Protein AF-A0A6A8MFC6-F1 (afdb_monomer)

Mean predicted aligned error: 11.64 Å

Organism: NCBI:txid2012477

pLDDT: mean 73.17, std 15.94, range [33.0, 97.56]

InterPro domains:
  IPR035940 CAP superfamily [G3DSA:3.40.33.10] (40-200)

Foldseek 3Di:
DDDDDDPDDFDWDWDWDQDPVRDIDTDIDGDDFPDQPDQDPVLVVVLLVLLQVLLQVLLVVVVADRAAEDPPPVLQVVQQVVQQVQQVCCVVPVDNDWPDQPVCVVVLFGDTKDKDKDKDASNDDSVVVSVVVSVRLNVVQVVLVVVCCCCPPVVPDDDDPPDPDDNPSNCQSNPNQFHHWYKHWHWDDGDITMIIMIITGDRD

Radius of gyration: 22.79 Å; Cα contacts (8 Å, |Δi|>4): 306; chains: 1; bounding box: 58×42×70 Å

Solvent-accessible surface area (backbone atoms only — not comparable to full-atom values): 11866 Å² total; per-residue (Å²): 134,84,77,78,78,71,91,92,63,62,44,79,46,76,44,80,43,72,47,97,87,70,50,75,47,76,47,78,45,75,44,80,58,80,74,77,69,73,80,46,78,64,53,50,52,53,40,52,55,55,43,50,53,52,44,36,48,57,12,50,76,70,77,26,75,66,59,44,79,62,76,54,64,67,61,46,51,52,34,22,50,51,17,32,52,51,23,42,46,26,74,74,69,71,51,84,77,76,84,57,59,75,75,41,46,85,73,41,32,74,44,70,76,35,88,47,79,51,82,42,68,46,88,51,58,67,73,55,50,46,47,51,51,48,52,47,54,50,52,53,35,49,52,19,45,55,47,44,45,33,51,77,70,67,63,70,70,77,84,76,86,57,79,81,84,69,40,56,62,34,52,61,59,45,38,70,83,36,51,40,40,38,68,14,65,14,69,39,78,82,82,57,20,34,34,18,35,37,46,40,40,32,74,118

Sequence (204 aa):
MKASPAIGQSGIYNIPVTYTDGSKKIVTIKITMPTLNYWTKADKASARTKLLVVINGFRSAVNVSPVTLDTTPEYQTYLNQRAAEKVKQFAETGATDHSGKTLYKQFGVTSDEDLGYLEIDAGLPLKEQVKRFVTYTNNTVQAEKDDYEASDIRHERHNLTNPPHTVGHYLGYIDSSSKKFVIGIGTYTSGNAIYVASVMSDLN

Nearest PDB structures (foldseek):
  5jys-assembly1_A  TM=5.842E-01  e=4.686E-05  Saccharomyces cerevisiae S288C
  2ddb-assembly2_B  TM=5.446E-01  e=7.159E-05  Pseudechis porphyriacus
  2dda-assembly4_D  TM=5.217E-01  e=2.129E-04  Pseudechis australis
  5v51-assembly3_C  TM=6.501E-01  e=2.549E-03  Moniliophthora perniciosa
  1wvr-assembly1_A  TM=5.131E-01  e=1.571E-03  Protobothrops flavoviridis

Secondary structure (DSSP, 8-state):
-PPPPPTT--EEEEEEEE-TTS-EEEEEEEE-PPP--PPPHHHHHHHHHHHHHHHHHHHHHTTPPPPEE---HHHHHHHHHHHHHHHHHHHHH-------GGGTGGGTB-SPP--EEEEE-TTS-HHHHHHHHHHHHHHHHHHHHHHHIIIIIS-------SPS---HHHHHHH-SS--EEEEEEEEE-SSSEEEEEEEE--B-

Structure (mmCIF, N/CA/C/O backbone):
data_AF-A0A6A8MFC6-F1
#
_entry.id   AF-A0A6A8MFC6-F1
#
loop_
_atom_site.group_PDB
_atom_site.id
_atom_site.type_symbol
_atom_site.label_atom_id
_atom_site.label_alt_id
_atom_site.label_comp_id
_atom_site.label_asym_id
_atom_site.label_entity_id
_atom_site.label_seq_id
_atom_site.pdbx_PDB_ins_code
_atom_site.Cartn_x
_atom_site.Cartn_y
_atom_site.Cartn_z
_atom_site.occupancy
_atom_site.B_iso_or_equiv
_atom_site.auth_seq_id
_atom_site.auth_comp_id
_atom_site.auth_asym_id
_atom_site.auth_atom_id
_atom_site.pdbx_PDB_model_num
ATOM 1 N N . MET A 1 1 ? 37.998 8.306 -30.714 1.00 35.88 1 MET A N 1
ATOM 2 C CA . MET A 1 1 ? 37.384 6.969 -30.552 1.00 35.88 1 MET A CA 1
ATOM 3 C C . MET A 1 1 ? 35.954 7.169 -30.068 1.00 35.88 1 MET A C 1
ATOM 5 O O . MET A 1 1 ? 35.782 7.832 -29.055 1.00 35.88 1 MET A O 1
ATOM 9 N N . LYS A 1 2 ? 34.933 6.721 -30.814 1.00 33.00 2 LYS A N 1
ATOM 10 C CA . LYS A 1 2 ? 33.534 6.784 -30.351 1.00 33.00 2 LYS A CA 1
ATOM 11 C C . LYS A 1 2 ? 33.304 5.607 -29.405 1.00 33.00 2 LYS A C 1
ATOM 13 O O . LYS A 1 2 ? 33.529 4.471 -29.808 1.00 33.00 2 LYS A O 1
ATOM 18 N N . ALA A 1 3 ? 32.930 5.899 -28.163 1.00 35.19 3 ALA A N 1
ATOM 19 C CA . ALA A 1 3 ? 32.603 4.891 -27.165 1.00 35.19 3 ALA A CA 1
ATOM 20 C C . ALA A 1 3 ? 31.470 3.991 -27.681 1.00 35.19 3 ALA A C 1
ATOM 22 O O . ALA A 1 3 ? 30.476 4.492 -28.211 1.00 35.19 3 ALA A O 1
ATOM 23 N N . SER A 1 4 ? 31.628 2.674 -27.536 1.00 42.06 4 SER A N 1
ATOM 24 C CA . SER A 1 4 ? 30.520 1.735 -27.700 1.00 42.06 4 SER A CA 1
ATOM 25 C C . SER A 1 4 ? 29.409 2.116 -26.713 1.00 42.06 4 SER A C 1
ATOM 27 O O . SER A 1 4 ? 29.719 2.385 -25.550 1.00 42.06 4 SER A O 1
ATOM 29 N N . PRO A 1 5 ? 28.134 2.170 -27.136 1.00 41.53 5 PRO A N 1
ATOM 30 C CA . PRO A 1 5 ? 27.049 2.472 -26.218 1.00 41.53 5 PRO A CA 1
ATOM 31 C C . PRO A 1 5 ? 26.975 1.399 -25.127 1.00 41.53 5 PRO A C 1
ATOM 33 O O . PRO A 1 5 ? 27.116 0.209 -25.412 1.00 41.53 5 PRO A O 1
ATOM 36 N N . ALA A 1 6 ? 26.756 1.828 -23.884 1.00 44.12 6 ALA A N 1
ATOM 37 C CA . ALA A 1 6 ? 26.550 0.928 -22.759 1.00 44.12 6 ALA A CA 1
ATOM 38 C C . ALA A 1 6 ? 25.355 -0.003 -23.033 1.00 44.12 6 ALA A C 1
ATOM 40 O O . ALA A 1 6 ? 24.325 0.422 -23.565 1.00 44.12 6 ALA A O 1
ATOM 41 N N . ILE A 1 7 ? 25.501 -1.279 -22.679 1.00 45.50 7 ILE A N 1
ATOM 42 C CA . ILE A 1 7 ? 24.428 -2.276 -22.740 1.00 45.50 7 ILE A CA 1
ATOM 43 C C . ILE A 1 7 ? 23.267 -1.780 -21.852 1.00 45.50 7 ILE A C 1
ATOM 45 O O . ILE A 1 7 ? 23.499 -1.448 -20.692 1.00 45.50 7 ILE A O 1
ATOM 49 N N . GLY A 1 8 ? 22.039 -1.707 -22.390 1.00 52.19 8 GLY A N 1
ATOM 50 C CA . GLY A 1 8 ? 20.820 -1.397 -21.615 1.00 52.19 8 GLY A CA 1
ATOM 51 C C . GLY A 1 8 ? 20.129 -0.043 -21.860 1.00 52.19 8 GLY A C 1
ATOM 52 O O . GLY A 1 8 ? 19.331 0.371 -21.025 1.00 52.19 8 GLY A O 1
ATOM 53 N N . GLN A 1 9 ? 20.391 0.661 -22.968 1.00 55.91 9 GLN A N 1
ATOM 54 C CA . GLN A 1 9 ? 19.710 1.926 -23.301 1.00 55.91 9 GLN A CA 1
ATOM 55 C C . GLN A 1 9 ? 18.838 1.807 -24.562 1.00 55.91 9 GLN A C 1
ATOM 57 O O . GLN A 1 9 ? 19.138 1.038 -25.473 1.00 55.91 9 GLN A O 1
ATOM 62 N N . SER A 1 10 ? 17.750 2.583 -24.634 1.00 64.00 10 SER A N 1
ATOM 63 C CA . SER A 1 10 ? 17.025 2.789 -25.896 1.00 64.00 10 SER A CA 1
ATOM 64 C C . SER A 1 10 ? 17.939 3.477 -26.905 1.00 64.00 10 SER A C 1
ATOM 66 O O . SER A 1 10 ? 18.602 4.458 -26.572 1.00 64.00 10 SER A O 1
ATOM 68 N N . GLY A 1 11 ? 17.944 3.016 -28.151 1.00 75.81 11 GLY A N 1
ATOM 69 C CA . GLY A 1 11 ? 18.809 3.593 -29.169 1.00 75.81 11 GLY A CA 1
ATOM 70 C C . GLY A 1 11 ? 18.704 2.920 -30.528 1.00 75.81 11 GLY A C 1
ATOM 71 O O . GLY A 1 11 ? 18.082 1.869 -30.696 1.00 75.81 11 GLY A O 1
ATOM 72 N N . ILE A 1 12 ? 19.328 3.554 -31.517 1.00 80.81 12 ILE A N 1
ATOM 73 C CA . ILE A 1 12 ? 19.538 2.982 -32.845 1.00 80.81 12 ILE A CA 1
ATOM 74 C C . ILE A 1 12 ? 20.989 2.511 -32.912 1.00 80.81 12 ILE A C 1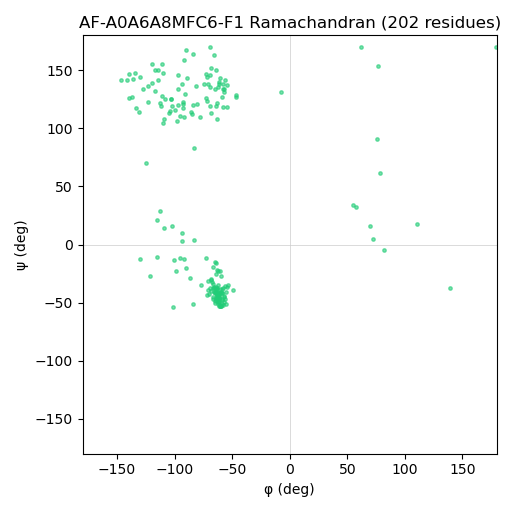
ATOM 76 O O . ILE A 1 12 ? 21.918 3.306 -32.776 1.00 80.81 12 ILE A O 1
ATOM 80 N N . TYR A 1 13 ? 21.167 1.214 -33.125 1.00 81.56 13 TYR A N 1
ATOM 81 C CA . TYR A 1 13 ? 22.450 0.531 -33.130 1.00 81.56 13 TYR A CA 1
ATOM 82 C C . TYR A 1 13 ? 22.762 0.070 -34.547 1.00 81.56 13 TYR A C 1
ATOM 84 O O . TYR A 1 13 ? 22.026 -0.718 -35.132 1.00 81.56 13 TYR A O 1
ATOM 92 N N . ASN A 1 14 ? 23.864 0.563 -35.101 1.00 86.75 14 ASN A N 1
ATOM 93 C CA . ASN A 1 14 ? 24.350 0.154 -36.412 1.00 86.75 14 ASN A CA 1
ATOM 94 C C . ASN A 1 14 ? 25.437 -0.901 -36.221 1.00 86.75 14 ASN A C 1
ATOM 96 O O . ASN A 1 14 ? 26.544 -0.578 -35.792 1.00 86.75 14 ASN A O 1
ATOM 100 N N . ILE A 1 15 ? 25.110 -2.155 -36.522 1.00 85.19 15 ILE A N 1
ATOM 101 C CA . ILE A 1 15 ? 26.016 -3.292 -36.380 1.00 85.19 15 ILE A CA 1
ATOM 102 C C . ILE A 1 15 ? 26.606 -3.621 -37.755 1.00 85.19 15 ILE A C 1
ATOM 104 O O . ILE A 1 15 ? 25.857 -3.989 -38.664 1.00 85.19 15 ILE A O 1
ATOM 108 N N . PRO A 1 16 ? 27.928 -3.488 -37.949 1.00 87.12 16 PRO A N 1
ATOM 109 C CA . PRO A 1 16 ? 28.575 -3.966 -39.158 1.00 87.12 16 PRO A CA 1
ATOM 110 C C . PRO A 1 16 ? 28.618 -5.499 -39.145 1.00 87.12 16 PRO A C 1
ATOM 112 O O . PRO A 1 16 ? 29.160 -6.108 -38.225 1.00 87.12 16 PRO A O 1
ATOM 115 N N . VAL A 1 17 ? 28.064 -6.115 -40.182 1.00 87.06 17 VAL A N 1
ATOM 116 C CA . VAL A 1 17 ? 28.086 -7.561 -40.411 1.00 87.06 17 VAL A CA 1
ATOM 117 C C . VAL A 1 17 ? 28.979 -7.835 -41.613 1.00 87.06 17 VAL A C 1
ATOM 119 O O . VAL A 1 17 ? 28.797 -7.233 -42.673 1.00 87.06 17 VAL A O 1
ATOM 122 N N . THR A 1 18 ? 29.947 -8.732 -41.434 1.00 91.19 18 THR A N 1
ATOM 123 C CA . THR A 1 18 ? 30.784 -9.253 -42.522 1.00 91.19 18 THR A CA 1
ATOM 124 C C . THR A 1 18 ? 30.295 -10.654 -42.860 1.00 91.19 18 THR A C 1
ATOM 126 O O . THR A 1 18 ? 30.197 -11.496 -41.968 1.00 91.19 18 THR A O 1
ATOM 129 N N . TYR A 1 19 ? 29.966 -10.890 -44.124 1.00 87.06 19 TYR A N 1
ATOM 130 C CA . TYR A 1 19 ? 29.546 -12.198 -44.616 1.00 87.06 19 TYR A CA 1
ATOM 131 C C . TYR A 1 19 ? 30.765 -13.068 -44.944 1.00 87.06 19 TYR A C 1
ATOM 133 O O . TYR A 1 19 ? 31.887 -12.577 -45.074 1.00 87.06 19 TYR A O 1
ATOM 141 N N . THR A 1 20 ? 30.555 -14.376 -45.078 1.00 90.06 20 THR A N 1
ATOM 142 C CA . THR A 1 20 ? 31.611 -15.354 -45.394 1.00 90.06 20 THR A CA 1
ATOM 143 C C . THR A 1 20 ? 32.304 -15.097 -46.734 1.00 90.06 20 THR A C 1
ATOM 145 O O . THR A 1 20 ? 33.451 -15.496 -46.901 1.00 90.06 20 THR A O 1
ATOM 148 N N . ASP A 1 21 ? 31.650 -14.392 -47.659 1.00 90.25 21 ASP A N 1
ATOM 149 C CA . ASP A 1 21 ? 32.217 -13.944 -48.939 1.00 90.25 21 ASP A CA 1
ATOM 150 C C . ASP A 1 21 ? 33.038 -12.638 -48.833 1.00 90.25 21 ASP A C 1
ATOM 152 O O . ASP A 1 21 ? 33.511 -12.109 -49.838 1.00 90.25 21 ASP A O 1
ATOM 156 N N . GLY A 1 22 ? 33.213 -12.100 -47.620 1.00 84.19 22 GLY A N 1
ATOM 157 C CA . GLY A 1 22 ? 33.956 -10.868 -47.351 1.00 84.19 22 GLY A CA 1
ATOM 158 C C . GLY A 1 22 ? 33.161 -9.579 -47.579 1.00 84.19 22 GLY A C 1
ATOM 159 O O . GLY A 1 22 ? 33.663 -8.493 -47.265 1.00 84.19 22 GLY A O 1
ATOM 160 N N . SER A 1 23 ? 31.923 -9.664 -48.075 1.00 90.44 23 SER A N 1
ATOM 161 C CA . SER A 1 23 ? 31.052 -8.498 -48.222 1.00 90.44 23 SER A CA 1
ATOM 162 C C . SER A 1 23 ? 30.629 -7.944 -46.854 1.00 90.44 23 SER A C 1
ATOM 164 O O . SER A 1 23 ? 30.573 -8.658 -45.849 1.00 90.44 23 SER A O 1
ATOM 166 N N . LYS A 1 24 ? 30.353 -6.635 -46.792 1.00 91.12 24 LYS A N 1
ATOM 167 C CA . LYS A 1 24 ? 29.990 -5.933 -45.552 1.00 91.12 24 LYS A CA 1
ATOM 168 C C . LYS A 1 24 ? 28.642 -5.246 -45.695 1.00 91.12 24 LYS A C 1
ATOM 170 O O . LYS A 1 24 ? 28.395 -4.563 -46.686 1.00 91.12 24 LYS A O 1
ATOM 175 N N . LYS A 1 25 ? 27.803 -5.357 -44.666 1.00 90.69 25 LYS A N 1
ATOM 176 C CA . LYS A 1 25 ? 26.528 -4.639 -44.562 1.00 90.69 25 LYS A CA 1
ATOM 177 C C . LYS A 1 25 ? 26.368 -4.043 -43.174 1.00 90.69 25 LYS A C 1
ATOM 179 O O . LYS A 1 25 ? 26.824 -4.610 -42.189 1.00 90.69 25 LYS A O 1
ATOM 184 N N . ILE A 1 26 ? 25.695 -2.901 -43.092 1.00 88.44 26 ILE A N 1
ATOM 185 C CA . ILE A 1 26 ? 25.259 -2.342 -41.814 1.00 88.44 26 ILE A CA 1
ATOM 186 C C . ILE A 1 26 ? 23.839 -2.832 -41.549 1.00 88.44 26 ILE A C 1
ATOM 188 O O . ILE A 1 26 ? 22.936 -2.606 -42.357 1.00 88.44 26 ILE A O 1
ATOM 192 N N . VAL A 1 27 ? 23.650 -3.503 -40.417 1.00 89.00 27 VAL A N 1
ATOM 193 C CA . VAL A 1 27 ? 22.332 -3.837 -39.881 1.00 89.00 27 VAL A CA 1
ATOM 194 C C . VAL A 1 27 ? 21.974 -2.786 -38.844 1.00 89.00 27 VAL A C 1
ATOM 196 O O . VAL A 1 27 ? 22.679 -2.612 -37.852 1.00 89.00 27 VAL A O 1
ATOM 199 N N . THR A 1 28 ? 20.876 -2.077 -39.073 1.00 84.44 28 THR A N 1
ATOM 200 C CA . THR A 1 28 ? 20.342 -1.110 -38.116 1.00 84.44 28 THR A CA 1
ATOM 201 C C . THR A 1 28 ? 19.315 -1.798 -37.227 1.00 84.44 28 THR A C 1
ATOM 203 O O . THR A 1 28 ? 18.280 -2.257 -37.705 1.00 84.44 28 THR A O 1
ATOM 206 N N . ILE A 1 29 ? 19.592 -1.853 -35.929 1.00 83.19 29 ILE A N 1
ATOM 207 C CA . ILE A 1 29 ? 18.691 -2.381 -34.906 1.00 83.19 29 ILE A CA 1
ATOM 208 C C . ILE A 1 29 ? 18.173 -1.209 -34.082 1.00 83.19 29 ILE A C 1
ATOM 210 O O . ILE A 1 29 ? 18.950 -0.435 -33.527 1.00 83.19 29 ILE A O 1
ATOM 214 N N . LYS A 1 30 ? 16.851 -1.080 -33.975 1.00 79.88 30 LYS A N 1
ATOM 215 C CA . LYS A 1 30 ? 16.223 -0.148 -33.037 1.00 79.88 30 LYS A CA 1
ATOM 216 C C . LYS A 1 30 ? 15.883 -0.903 -31.758 1.00 79.88 30 LYS A C 1
ATOM 218 O O . LYS A 1 30 ? 14.972 -1.727 -31.759 1.00 79.88 30 LYS A O 1
ATOM 223 N N . ILE A 1 31 ? 16.590 -0.599 -30.675 1.00 70.31 31 ILE A N 1
ATOM 224 C CA . ILE A 1 31 ? 16.241 -1.081 -29.339 1.00 70.31 31 ILE A CA 1
ATOM 225 C C . ILE A 1 31 ? 15.368 -0.012 -28.693 1.00 70.31 31 ILE A C 1
ATOM 227 O O . ILE A 1 31 ? 15.780 1.139 -28.550 1.00 70.31 31 ILE A O 1
ATOM 231 N N . THR A 1 32 ? 14.152 -0.393 -28.318 1.00 57.75 32 THR A N 1
ATOM 232 C CA . THR A 1 32 ? 13.272 0.448 -27.504 1.00 57.75 32 THR A CA 1
ATOM 233 C C . THR A 1 32 ? 13.173 -0.212 -26.140 1.00 57.75 32 THR A C 1
ATOM 235 O O . THR A 1 32 ? 12.505 -1.231 -26.001 1.00 57.75 32 THR A O 1
ATOM 238 N N . MET A 1 33 ? 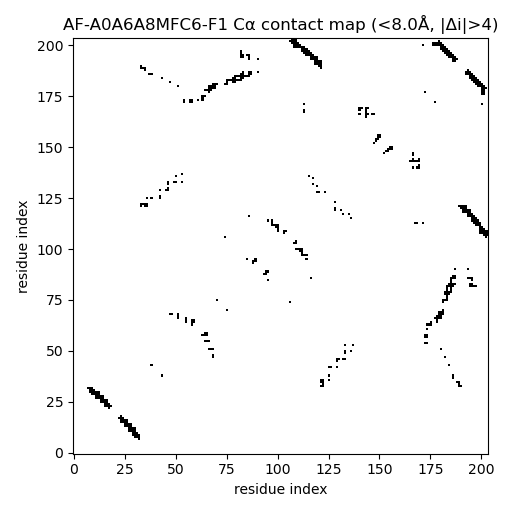13.862 0.343 -25.148 1.00 57.12 33 MET A N 1
ATOM 239 C CA . MET A 1 33 ? 13.591 0.023 -23.752 1.00 57.12 33 MET A CA 1
ATOM 240 C C . MET A 1 33 ? 12.291 0.732 -23.353 1.00 57.12 33 MET A C 1
ATOM 242 O O . MET A 1 33 ? 12.101 1.894 -23.734 1.00 57.12 33 MET A O 1
ATOM 246 N N . PRO A 1 34 ? 11.391 0.079 -22.602 1.00 53.00 34 PRO A N 1
ATOM 247 C CA . PRO A 1 34 ? 10.244 0.766 -22.029 1.00 53.00 34 PRO A CA 1
ATOM 248 C C . PRO A 1 34 ? 10.731 1.925 -21.151 1.00 53.00 34 PRO A C 1
ATOM 250 O O . PRO A 1 34 ? 11.623 1.762 -20.317 1.00 53.00 34 PRO A O 1
ATOM 253 N N . THR A 1 35 ? 10.159 3.113 -21.347 1.00 49.97 35 THR A N 1
ATOM 254 C CA . THR A 1 35 ? 10.408 4.250 -20.462 1.00 49.97 35 THR A CA 1
ATOM 255 C C . THR A 1 35 ? 9.862 3.901 -19.081 1.00 49.97 35 THR A C 1
ATOM 257 O O . THR A 1 35 ? 8.673 3.628 -18.932 1.00 49.97 35 THR A O 1
ATOM 260 N N . LEU A 1 36 ? 10.728 3.881 -18.068 1.00 53.84 36 LEU A N 1
ATOM 261 C CA . LEU A 1 36 ? 10.324 3.670 -16.681 1.00 53.84 36 LEU A CA 1
ATOM 262 C C . LEU A 1 36 ? 9.421 4.814 -16.213 1.00 53.84 36 LEU A C 1
ATOM 264 O O . LEU A 1 36 ? 9.892 5.926 -15.973 1.00 53.84 36 LEU A O 1
ATOM 268 N N . ASN A 1 37 ? 8.131 4.530 -16.048 1.00 58.88 37 ASN A N 1
ATOM 269 C CA . ASN A 1 37 ? 7.187 5.461 -15.442 1.00 58.88 37 ASN A CA 1
ATOM 270 C C . ASN A 1 37 ? 7.266 5.357 -13.916 1.00 58.88 37 ASN A C 1
ATOM 272 O O . ASN A 1 37 ? 6.477 4.660 -13.280 1.00 58.88 37 ASN A O 1
ATOM 276 N N . TYR A 1 38 ? 8.234 6.050 -13.319 1.00 67.12 38 TYR A N 1
ATOM 277 C CA . TYR A 1 38 ? 8.281 6.202 -11.867 1.00 67.12 38 TYR A CA 1
ATOM 278 C C . TYR A 1 38 ? 7.137 7.096 -11.391 1.00 67.12 38 TYR A C 1
ATOM 280 O O . TYR A 1 38 ? 6.892 8.161 -11.959 1.00 67.12 38 TYR A O 1
ATOM 288 N N . TRP A 1 39 ? 6.459 6.687 -10.316 1.00 76.12 39 TRP A N 1
ATOM 289 C CA . TRP A 1 39 ? 5.419 7.511 -9.708 1.00 76.12 39 TRP A CA 1
ATOM 290 C C . TRP A 1 39 ? 6.026 8.801 -9.172 1.00 76.12 39 TRP A C 1
ATOM 292 O O . TRP A 1 39 ? 6.904 8.791 -8.300 1.00 76.12 39 TRP A O 1
ATOM 302 N N . THR A 1 40 ? 5.516 9.921 -9.666 1.00 78.06 40 THR A N 1
ATOM 303 C CA . THR A 1 40 ? 5.896 11.247 -9.193 1.00 78.06 40 THR A CA 1
ATOM 304 C C . THR A 1 40 ? 5.374 11.481 -7.773 1.00 78.06 40 THR A C 1
ATOM 306 O O . THR A 1 40 ? 4.535 10.743 -7.245 1.00 78.06 40 THR A O 1
ATOM 309 N N . LYS A 1 41 ? 5.819 12.570 -7.136 1.00 80.94 41 LYS A N 1
ATOM 310 C CA . LYS A 1 41 ? 5.261 13.016 -5.848 1.00 80.94 41 LYS A CA 1
ATOM 311 C C . LYS A 1 41 ? 3.735 13.198 -5.918 1.00 80.94 41 LYS A C 1
ATOM 313 O O . LYS A 1 41 ? 3.046 12.872 -4.952 1.00 80.94 41 LYS A O 1
ATOM 318 N N . ALA A 1 42 ? 3.220 13.675 -7.055 1.00 83.81 42 ALA A N 1
ATOM 319 C CA . ALA A 1 42 ? 1.793 13.887 -7.278 1.00 83.81 42 ALA A CA 1
ATOM 320 C C . ALA A 1 42 ? 1.018 12.564 -7.398 1.00 83.81 42 ALA A C 1
ATOM 322 O O . ALA A 1 42 ? -0.028 12.420 -6.766 1.00 83.81 42 ALA A O 1
ATOM 323 N N . ASP A 1 43 ? 1.555 11.574 -8.121 1.00 82.12 43 ASP A N 1
ATOM 324 C CA . ASP A 1 43 ? 0.926 10.249 -8.249 1.00 82.12 43 ASP A CA 1
ATOM 325 C C . ASP A 1 43 ? 0.805 9.568 -6.888 1.00 82.12 43 ASP A C 1
ATOM 327 O O . ASP A 1 43 ? -0.268 9.094 -6.506 1.00 82.12 43 ASP A O 1
ATOM 331 N N . LYS A 1 44 ? 1.892 9.613 -6.105 1.00 81.81 44 LYS A N 1
ATOM 332 C CA . LYS A 1 44 ? 1.898 9.082 -4.741 1.00 81.81 44 LYS A CA 1
ATOM 333 C C . LYS A 1 44 ? 0.845 9.785 -3.889 1.00 81.81 44 LYS A C 1
ATOM 335 O O . LYS A 1 44 ? 0.060 9.102 -3.247 1.00 81.81 44 LYS A O 1
ATOM 340 N N . ALA A 1 45 ? 0.772 11.119 -3.907 1.00 84.62 45 ALA A N 1
ATOM 341 C CA . ALA A 1 45 ? -0.238 11.877 -3.157 1.00 84.62 45 ALA A CA 1
ATOM 342 C C . ALA A 1 45 ? -1.685 11.523 -3.559 1.00 84.62 45 ALA A C 1
ATOM 344 O O . ALA A 1 45 ? -2.545 11.357 -2.687 1.00 84.62 45 ALA A O 1
ATOM 345 N N . SER A 1 46 ? -1.943 11.340 -4.859 1.00 87.56 46 SER A N 1
ATOM 346 C CA . SER A 1 46 ? -3.245 10.888 -5.363 1.00 87.56 46 SER A CA 1
ATOM 347 C C . SER A 1 46 ? -3.607 9.504 -4.820 1.00 87.56 46 SER A C 1
ATOM 349 O O . SER A 1 46 ? -4.721 9.303 -4.335 1.00 87.56 46 SER A O 1
ATOM 351 N N . ALA A 1 47 ? -2.654 8.569 -4.833 1.00 84.50 47 ALA A N 1
ATOM 352 C CA . ALA A 1 47 ? -2.849 7.236 -4.279 1.00 84.50 47 ALA A CA 1
ATOM 353 C C . ALA A 1 47 ? -3.157 7.266 -2.773 1.00 84.50 47 ALA A C 1
ATOM 355 O O . ALA A 1 47 ? -4.117 6.625 -2.352 1.00 84.50 47 ALA A O 1
ATOM 356 N N . ARG A 1 48 ? -2.429 8.067 -1.975 1.00 85.88 48 ARG A N 1
ATOM 357 C CA . ARG A 1 48 ? -2.704 8.200 -0.526 1.00 85.88 48 ARG A CA 1
ATOM 358 C C . ARG A 1 48 ? -4.131 8.652 -0.254 1.00 85.88 48 ARG A C 1
ATOM 360 O O . ARG A 1 48 ? -4.804 8.090 0.598 1.00 85.88 48 ARG A O 1
ATOM 367 N N . THR A 1 49 ? -4.591 9.651 -1.006 1.00 89.94 49 THR A N 1
ATOM 368 C CA . THR A 1 49 ? -5.943 10.206 -0.855 1.00 89.94 49 THR A CA 1
ATOM 369 C C . THR A 1 49 ? -7.005 9.156 -1.173 1.00 89.94 49 THR A C 1
ATOM 371 O O . THR A 1 49 ? -7.972 9.009 -0.432 1.00 89.94 49 THR A O 1
ATOM 374 N N . LYS A 1 50 ? -6.817 8.383 -2.249 1.00 90.69 50 LYS A N 1
ATOM 375 C CA . LYS A 1 50 ? -7.752 7.316 -2.631 1.00 90.69 50 LYS A CA 1
ATOM 376 C C . LYS A 1 50 ? -7.777 6.168 -1.619 1.00 90.69 50 LYS A C 1
ATOM 378 O O . LYS A 1 50 ? -8.846 5.640 -1.339 1.00 90.69 50 LYS A O 1
ATOM 383 N N . LEU A 1 51 ? -6.631 5.809 -1.047 1.00 87.00 51 LEU A N 1
ATOM 384 C CA . LEU A 1 51 ? -6.560 4.784 -0.004 1.00 87.00 51 LEU A CA 1
ATOM 385 C C . LEU A 1 51 ? -7.185 5.231 1.312 1.00 87.00 51 LEU A C 1
ATOM 387 O O . LEU A 1 51 ? -7.876 4.441 1.946 1.00 87.00 5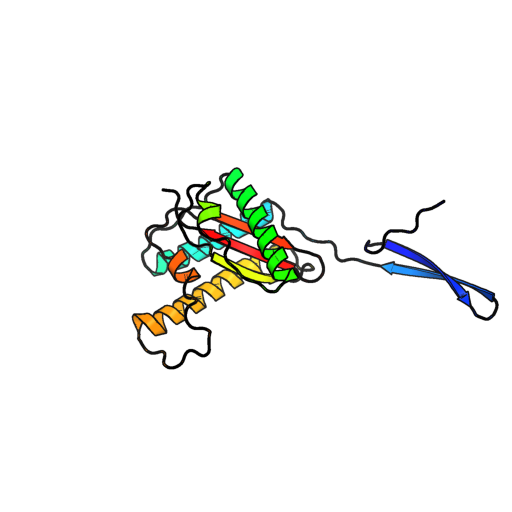1 LEU A O 1
ATOM 391 N N . LEU A 1 52 ? -7.018 6.503 1.684 1.00 90.25 52 LEU A N 1
ATOM 392 C CA . LEU A 1 52 ? -7.696 7.069 2.847 1.00 90.25 52 LEU A CA 1
ATOM 393 C C . LEU A 1 52 ? -9.219 6.893 2.744 1.00 90.25 52 LEU A C 1
ATOM 395 O O . LEU A 1 52 ? -9.863 6.555 3.732 1.00 90.25 52 LEU A O 1
ATOM 399 N N . VAL A 1 53 ? -9.789 7.083 1.547 1.00 94.44 53 VAL A 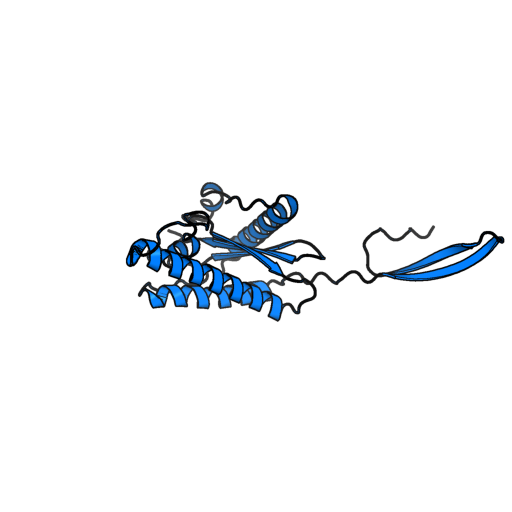N 1
ATOM 400 C CA . VAL A 1 53 ? -11.223 6.865 1.295 1.00 94.44 53 VAL A CA 1
ATOM 401 C C . VAL A 1 53 ? -11.612 5.401 1.503 1.00 94.44 53 VAL A C 1
ATOM 403 O O . VAL A 1 53 ? -12.600 5.143 2.182 1.00 94.44 53 VAL A O 1
ATOM 406 N N . VAL A 1 54 ? -10.835 4.453 0.966 1.00 91.75 54 VAL A N 1
ATOM 407 C CA . VAL A 1 54 ? -11.080 3.009 1.153 1.00 91.75 54 VAL A CA 1
ATOM 408 C C . VAL A 1 54 ? -11.090 2.652 2.641 1.00 91.75 54 VAL A C 1
ATOM 410 O O . VAL A 1 54 ? -12.042 2.053 3.134 1.00 91.75 54 VAL A O 1
ATOM 413 N N . ILE A 1 55 ? -10.069 3.087 3.377 1.00 89.38 55 ILE A N 1
ATOM 414 C CA . ILE A 1 55 ? -9.898 2.762 4.797 1.00 89.38 55 ILE A CA 1
ATOM 415 C C . ILE A 1 55 ? -10.996 3.387 5.648 1.00 89.38 55 ILE A C 1
ATOM 417 O O . ILE A 1 55 ? -11.619 2.697 6.451 1.00 89.38 55 ILE A O 1
ATOM 421 N N . ASN A 1 56 ? -11.296 4.670 5.441 1.00 94.56 56 ASN A N 1
ATOM 422 C CA . ASN A 1 56 ? -12.399 5.315 6.148 1.00 94.56 56 ASN A CA 1
ATOM 423 C C . ASN A 1 56 ? -13.762 4.7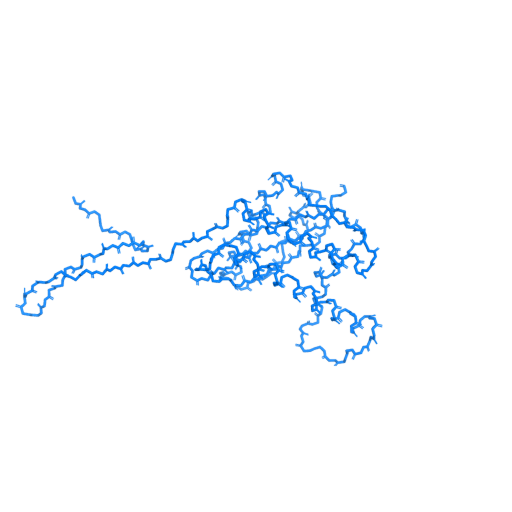04 5.784 1.00 94.56 56 ASN A C 1
ATOM 425 O O . ASN A 1 56 ? -14.662 4.726 6.619 1.00 94.56 56 ASN A O 1
ATOM 429 N N . GLY A 1 57 ? -13.902 4.102 4.597 1.00 96.50 57 GLY A N 1
ATOM 430 C CA . GLY A 1 57 ? -15.060 3.286 4.231 1.00 96.50 57 GLY A CA 1
ATOM 431 C C . GLY A 1 57 ? -15.217 2.057 5.130 1.00 96.50 57 GLY A C 1
ATOM 432 O O . GLY A 1 57 ? -16.278 1.873 5.727 1.00 96.50 57 GLY A O 1
ATOM 433 N N . PHE A 1 58 ? -14.153 1.266 5.303 1.00 94.19 58 PHE A N 1
ATOM 434 C CA . PHE A 1 58 ? -14.164 0.114 6.216 1.00 94.19 58 PHE A CA 1
ATOM 435 C C . PHE A 1 58 ? -14.403 0.524 7.672 1.00 94.19 58 PHE A C 1
ATOM 437 O O . PHE A 1 58 ? -15.211 -0.104 8.350 1.00 94.19 58 PHE A O 1
ATOM 444 N N . ARG A 1 59 ? -13.771 1.610 8.138 1.00 94.31 59 ARG A N 1
ATOM 445 C CA . ARG A 1 59 ? -13.974 2.145 9.497 1.00 94.31 59 ARG A CA 1
ATOM 446 C C . ARG A 1 59 ? -15.420 2.573 9.725 1.00 94.31 59 ARG A C 1
ATOM 448 O O . ARG A 1 59 ? -16.025 2.191 10.724 1.00 94.31 59 ARG A O 1
ATOM 455 N N . SER A 1 60 ? -16.003 3.296 8.769 1.00 97.56 60 SER A N 1
ATOM 456 C CA . SER A 1 60 ? -17.406 3.711 8.832 1.00 97.56 60 SER A CA 1
ATOM 457 C C . SER A 1 60 ? -18.360 2.518 8.883 1.00 97.56 60 SER A C 1
ATOM 459 O O . SER A 1 60 ? -19.354 2.585 9.601 1.00 97.56 60 SER A O 1
ATOM 461 N N . ALA A 1 61 ? -18.073 1.434 8.156 1.00 95.88 61 ALA A N 1
ATOM 462 C CA . ALA A 1 61 ? -18.919 0.238 8.137 1.00 95.88 61 ALA A CA 1
ATOM 463 C C . ALA A 1 61 ? -19.015 -0.460 9.508 1.00 95.88 61 ALA A C 1
ATOM 465 O O . ALA A 1 61 ? -19.984 -1.171 9.760 1.00 95.88 61 ALA A O 1
ATOM 466 N N . VAL A 1 62 ? -18.046 -0.225 10.399 1.00 94.19 62 VAL A N 1
ATOM 467 C CA . VAL A 1 62 ? -18.008 -0.772 11.766 1.00 94.19 62 VAL A CA 1
ATOM 468 C C . VAL A 1 62 ? -18.106 0.309 12.852 1.00 94.19 62 VAL A C 1
ATOM 470 O O . VAL A 1 62 ? -17.739 0.073 13.999 1.00 94.19 62 VAL A O 1
ATOM 473 N N . ASN A 1 63 ? -18.624 1.496 12.512 1.00 96.56 63 ASN A N 1
ATOM 474 C CA . ASN A 1 63 ? -18.811 2.630 13.432 1.00 96.56 63 ASN A CA 1
ATOM 475 C C . ASN A 1 63 ? -17.528 3.121 14.127 1.00 96.56 63 ASN A C 1
ATOM 477 O O . ASN A 1 63 ? -17.563 3.622 15.252 1.00 96.56 63 ASN A O 1
ATOM 481 N N . VAL A 1 64 ? -16.389 3.015 13.448 1.00 93.69 64 VAL A N 1
ATOM 482 C CA . VAL A 1 64 ? -15.107 3.536 13.919 1.00 93.69 64 VAL A CA 1
ATOM 483 C C . VAL A 1 64 ? -14.843 4.908 13.289 1.00 93.69 64 VAL A C 1
ATOM 485 O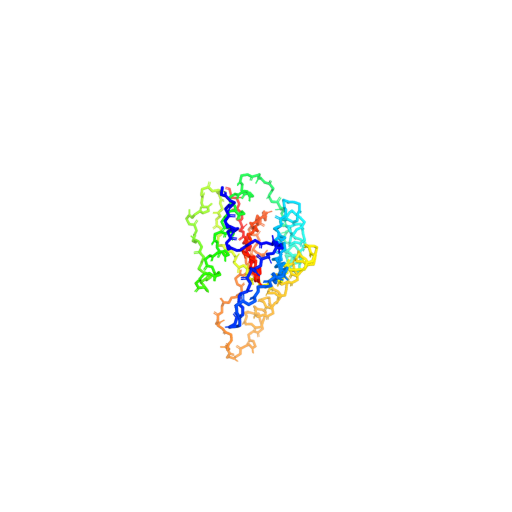 O . VAL A 1 64 ? -15.007 5.099 12.083 1.00 93.69 64 VAL A O 1
ATOM 488 N N . SER A 1 65 ? -14.415 5.880 14.104 1.00 93.06 65 SER A N 1
ATOM 489 C CA . SER A 1 65 ? -14.131 7.252 13.652 1.00 93.06 65 SER A CA 1
ATOM 490 C C . SER A 1 65 ? -13.104 7.288 12.516 1.00 93.06 65 SER A C 1
ATOM 492 O O . SER A 1 65 ? -12.123 6.544 12.572 1.00 93.06 65 SER A O 1
ATOM 494 N N . PRO A 1 66 ? -13.255 8.169 11.513 1.00 93.94 66 PRO A N 1
ATOM 495 C CA . PRO A 1 66 ? -12.310 8.255 10.407 1.00 93.94 66 PRO A CA 1
ATOM 496 C C . PRO A 1 66 ? -10.917 8.690 10.876 1.00 93.94 66 PRO A C 1
ATOM 498 O O . PRO A 1 66 ? -10.775 9.461 11.827 1.00 93.94 66 PRO A O 1
ATOM 501 N N . VAL A 1 67 ? -9.893 8.225 10.165 1.00 88.75 67 VAL A N 1
ATOM 502 C CA . VAL A 1 67 ? -8.517 8.715 10.289 1.00 88.75 67 VAL A CA 1
ATOM 503 C C . VAL A 1 67 ? -8.251 9.848 9.302 1.00 88.75 67 VAL A C 1
ATOM 505 O O . VAL A 1 67 ? -8.927 9.984 8.276 1.00 88.75 67 VAL A O 1
ATOM 508 N N . THR A 1 68 ? -7.233 10.652 9.599 1.00 88.94 68 THR A N 1
ATOM 509 C CA . THR A 1 68 ? -6.738 11.720 8.715 1.00 88.94 68 THR A CA 1
ATOM 510 C C . THR A 1 68 ? -5.363 11.378 8.151 1.00 88.94 68 THR A C 1
ATOM 512 O O . THR A 1 68 ? -4.565 10.710 8.801 1.00 88.94 68 THR A O 1
ATOM 515 N N . LEU A 1 69 ? -5.072 11.819 6.925 1.00 84.81 69 LEU A N 1
ATOM 516 C CA . LEU A 1 69 ? -3.760 11.601 6.316 1.00 84.81 69 LEU A CA 1
ATOM 517 C C . LEU A 1 69 ? -2.709 12.503 6.978 1.00 84.81 69 LEU A C 1
ATOM 519 O O . LEU A 1 69 ? -2.868 13.722 6.977 1.00 84.81 69 LEU A O 1
ATOM 523 N N . ASP A 1 70 ? -1.612 11.924 7.466 1.00 80.38 70 ASP A N 1
ATOM 524 C CA . ASP A 1 70 ? -0.455 12.704 7.915 1.00 80.38 70 ASP A CA 1
ATOM 525 C C . ASP A 1 70 ? 0.466 13.006 6.728 1.00 80.38 70 ASP A C 1
ATOM 527 O O . ASP A 1 70 ? 1.053 12.106 6.123 1.00 80.38 70 ASP A O 1
ATOM 531 N N . THR A 1 71 ? 0.589 14.279 6.362 1.00 78.31 71 THR A N 1
ATOM 532 C CA . THR A 1 71 ? 1.380 14.721 5.204 1.00 78.31 71 THR A CA 1
ATOM 533 C C . THR A 1 71 ? 2.736 15.316 5.577 1.00 78.31 71 THR A C 1
ATOM 535 O O . THR A 1 71 ? 3.347 15.974 4.733 1.00 78.31 71 THR A O 1
ATOM 538 N N . THR A 1 72 ? 3.215 15.097 6.806 1.00 81.25 72 THR A N 1
ATOM 539 C CA . THR A 1 72 ? 4.519 15.593 7.279 1.00 81.25 72 THR A CA 1
ATOM 540 C C . THR A 1 72 ? 5.647 15.149 6.328 1.00 81.25 72 THR A C 1
ATOM 542 O O . THR A 1 72 ? 5.832 13.941 6.127 1.00 81.25 72 THR A O 1
ATOM 545 N N . PRO A 1 73 ? 6.380 16.080 5.679 1.00 80.19 73 PRO A N 1
ATOM 546 C CA . PRO A 1 73 ? 7.337 15.755 4.615 1.00 80.19 73 PRO A CA 1
ATOM 547 C C . PRO A 1 73 ? 8.420 14.745 5.006 1.00 80.19 73 PRO A C 1
ATOM 549 O O . PRO A 1 73 ? 8.806 13.908 4.184 1.00 80.19 73 PRO A O 1
ATOM 552 N N . GLU A 1 74 ? 8.889 14.802 6.248 1.00 77.50 74 GLU A N 1
ATOM 553 C CA . GLU A 1 74 ? 9.921 13.934 6.810 1.00 77.50 74 GLU A CA 1
ATOM 554 C C . GLU A 1 74 ? 9.432 12.481 6.860 1.00 77.50 74 GLU A C 1
ATOM 556 O O . GLU A 1 74 ? 10.093 11.586 6.328 1.00 77.50 74 GLU A O 1
ATOM 561 N N . TYR A 1 75 ? 8.223 12.254 7.390 1.00 76.62 75 TYR A N 1
ATOM 562 C CA . TYR A 1 75 ? 7.595 10.929 7.432 1.00 76.62 75 TYR A CA 1
ATOM 563 C C . TYR A 1 75 ? 7.355 10.388 6.030 1.00 76.62 75 TYR A C 1
ATOM 565 O O . TYR A 1 75 ? 7.654 9.233 5.735 1.00 76.62 75 TYR A O 1
ATOM 573 N N . GLN A 1 76 ? 6.863 11.243 5.135 1.00 76.50 76 GLN A N 1
ATOM 574 C CA . GLN A 1 76 ? 6.586 10.851 3.761 1.00 76.50 76 GLN A CA 1
ATOM 575 C C . GLN A 1 76 ? 7.859 10.456 3.016 1.00 76.50 76 GLN A C 1
ATOM 577 O O . GLN A 1 76 ? 7.857 9.479 2.267 1.00 76.50 76 GLN A O 1
ATOM 582 N N . THR A 1 77 ? 8.954 11.183 3.221 1.00 78.88 77 THR A N 1
ATOM 583 C CA . THR A 1 77 ? 10.250 10.864 2.610 1.00 78.88 77 THR A CA 1
ATOM 584 C C . THR A 1 77 ? 10.781 9.537 3.137 1.00 78.88 77 THR A C 1
ATOM 586 O O . THR A 1 77 ? 11.077 8.647 2.337 1.00 78.88 77 THR A O 1
ATOM 589 N N . TYR A 1 78 ? 10.811 9.377 4.462 1.00 77.88 78 TYR A N 1
ATOM 590 C CA . TYR A 1 78 ? 11.291 8.162 5.110 1.00 77.88 78 TYR A CA 1
ATOM 591 C C . TYR A 1 78 ? 10.493 6.923 4.686 1.00 77.88 78 TYR A C 1
ATOM 593 O O . TYR A 1 78 ? 11.063 5.939 4.219 1.00 77.88 78 TYR A O 1
ATOM 601 N N . LEU A 1 79 ? 9.161 6.984 4.764 1.00 77.00 79 LEU A N 1
ATOM 602 C CA . LEU A 1 79 ? 8.299 5.854 4.416 1.00 77.00 79 LEU A CA 1
ATOM 603 C C . LEU A 1 79 ? 8.351 5.527 2.921 1.00 77.00 79 LEU A C 1
ATOM 605 O O . LEU A 1 79 ? 8.293 4.357 2.556 1.00 77.00 79 LEU A O 1
ATOM 609 N N . ASN A 1 80 ? 8.501 6.521 2.037 1.00 78.06 80 ASN A N 1
ATOM 610 C CA . ASN A 1 80 ? 8.708 6.255 0.608 1.00 78.06 80 ASN A CA 1
ATOM 611 C C . ASN A 1 80 ? 10.034 5.539 0.342 1.00 78.06 80 ASN A C 1
ATOM 613 O O . ASN A 1 80 ? 10.069 4.644 -0.502 1.00 78.06 80 ASN A O 1
ATOM 617 N N . GLN A 1 81 ? 11.110 5.929 1.031 1.00 78.12 81 GLN A N 1
ATOM 618 C CA . GLN A 1 81 ? 12.394 5.241 0.930 1.00 78.12 81 GLN A CA 1
ATOM 619 C C . GLN A 1 81 ? 12.273 3.810 1.454 1.00 78.12 81 GLN A C 1
ATOM 621 O O . GLN A 1 81 ? 12.681 2.870 0.776 1.00 78.12 81 GLN A O 1
ATOM 626 N N . ARG A 1 82 ? 11.636 3.628 2.612 1.00 77.38 82 ARG A N 1
ATOM 627 C CA . ARG A 1 82 ? 11.471 2.304 3.209 1.00 77.38 82 ARG A CA 1
ATOM 628 C C . ARG A 1 82 ? 10.632 1.375 2.338 1.00 77.38 82 ARG A C 1
ATOM 630 O O . ARG A 1 82 ? 11.007 0.230 2.101 1.00 77.38 82 ARG A O 1
ATOM 637 N N . ALA A 1 83 ? 9.542 1.897 1.786 1.00 77.75 83 ALA A N 1
ATOM 638 C CA . ALA A 1 83 ? 8.737 1.188 0.807 1.00 77.75 83 ALA A CA 1
ATOM 639 C C . ALA A 1 83 ? 9.558 0.810 -0.440 1.00 77.75 83 ALA A C 1
ATOM 641 O O . ALA A 1 83 ? 9.394 -0.289 -0.959 1.00 77.75 83 ALA A O 1
ATOM 642 N N . ALA A 1 84 ? 10.475 1.677 -0.897 1.00 77.19 84 ALA A N 1
ATOM 643 C CA . ALA A 1 84 ? 11.382 1.391 -2.015 1.00 77.19 84 ALA A CA 1
ATOM 644 C C . ALA A 1 84 ? 12.424 0.294 -1.692 1.00 77.19 84 ALA A C 1
ATOM 646 O O . ALA A 1 84 ? 12.799 -0.486 -2.566 1.00 77.19 84 ALA A O 1
ATOM 647 N N . GLU A 1 85 ? 12.869 0.191 -0.442 1.00 78.06 85 GLU A N 1
ATOM 648 C CA . GLU A 1 85 ? 13.752 -0.891 0.013 1.00 78.06 85 GLU A CA 1
ATOM 649 C C . GLU A 1 85 ? 13.008 -2.228 0.100 1.00 78.06 85 GLU A C 1
ATOM 651 O O . GLU A 1 85 ? 13.512 -3.249 -0.366 1.00 78.06 85 GLU A O 1
ATOM 656 N N . LYS A 1 86 ? 11.787 -2.224 0.648 1.00 76.12 86 LYS A N 1
ATOM 657 C CA . LYS A 1 86 ? 10.965 -3.434 0.803 1.00 76.12 86 LYS A CA 1
ATOM 658 C C . LYS A 1 86 ? 10.539 -4.037 -0.519 1.00 76.12 86 LYS A C 1
ATOM 660 O O . LYS A 1 86 ? 10.581 -5.252 -0.691 1.00 76.12 86 LYS A O 1
ATOM 665 N N . VAL A 1 87 ? 10.167 -3.186 -1.462 1.00 74.81 87 VAL A N 1
ATOM 666 C CA . VAL A 1 87 ? 9.800 -3.636 -2.800 1.00 74.81 87 VAL A CA 1
ATOM 667 C C . VAL A 1 87 ? 10.989 -4.242 -3.539 1.00 74.81 87 VAL A C 1
ATOM 669 O O . VAL A 1 87 ? 10.836 -5.255 -4.213 1.00 74.81 87 VAL A O 1
ATOM 672 N N . LYS A 1 88 ? 12.184 -3.667 -3.359 1.00 77.25 88 LYS A N 1
ATOM 673 C CA . LYS A 1 88 ? 13.423 -4.215 -3.903 1.00 77.25 88 LYS A CA 1
ATOM 674 C C . LYS A 1 88 ? 13.738 -5.575 -3.279 1.00 77.25 88 LYS A C 1
ATOM 676 O O . LYS A 1 88 ? 14.009 -6.514 -4.015 1.00 77.25 88 LYS A O 1
ATOM 681 N N . GLN A 1 89 ? 13.655 -5.687 -1.951 1.00 77.62 89 GLN A N 1
ATOM 682 C CA . GLN A 1 89 ? 13.872 -6.948 -1.237 1.00 77.62 89 GLN A CA 1
ATOM 683 C C . GLN A 1 89 ? 12.944 -8.043 -1.771 1.00 77.62 89 GLN A C 1
ATOM 685 O O . GLN A 1 89 ? 13.417 -9.101 -2.170 1.00 77.62 89 GLN A O 1
ATOM 690 N N . PHE A 1 90 ? 11.642 -7.768 -1.849 1.00 75.25 90 PHE A N 1
ATOM 691 C CA . PHE A 1 90 ? 10.675 -8.727 -2.376 1.00 75.25 90 PHE A CA 1
ATOM 692 C C . PHE A 1 90 ? 10.963 -9.105 -3.833 1.00 75.25 90 PHE A C 1
ATOM 694 O O . PHE A 1 90 ? 10.921 -10.281 -4.173 1.00 75.25 90 PHE A O 1
ATOM 701 N N . ALA A 1 91 ? 11.326 -8.142 -4.684 1.00 73.31 91 ALA A N 1
ATOM 702 C CA . ALA A 1 91 ? 11.694 -8.423 -6.071 1.00 73.31 91 ALA A CA 1
ATOM 703 C C . ALA A 1 91 ? 12.930 -9.331 -6.199 1.00 73.31 91 ALA A C 1
ATOM 705 O O . ALA A 1 91 ? 13.020 -10.124 -7.132 1.00 73.31 91 ALA A O 1
ATOM 706 N N . GLU A 1 92 ? 13.895 -9.192 -5.290 1.00 76.88 92 GLU A N 1
ATOM 707 C CA . GLU A 1 92 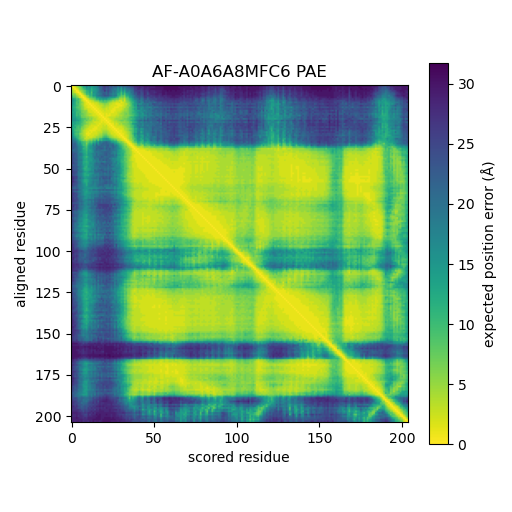? 15.164 -9.925 -5.330 1.00 76.88 92 GLU A CA 1
ATOM 708 C C . GLU A 1 92 ? 15.088 -11.292 -4.641 1.00 76.88 92 GLU A C 1
ATOM 710 O O . GLU A 1 92 ? 15.825 -12.202 -5.019 1.00 76.88 92 GLU A O 1
ATOM 715 N N . THR A 1 93 ? 14.221 -11.451 -3.636 1.00 80.38 93 THR A N 1
ATOM 716 C CA . THR A 1 93 ? 14.215 -12.644 -2.773 1.00 80.38 93 THR A CA 1
ATOM 717 C C . THR A 1 93 ? 12.849 -13.305 -2.596 1.00 80.38 93 THR A C 1
ATOM 719 O O . THR A 1 93 ? 12.787 -14.409 -2.060 1.00 80.38 93 THR A O 1
ATOM 722 N N . GLY A 1 94 ? 11.756 -12.650 -2.993 1.00 74.00 94 GLY A N 1
ATOM 723 C CA . GLY A 1 94 ? 10.380 -13.072 -2.703 1.00 74.00 94 GLY A CA 1
ATOM 724 C C . GLY A 1 94 ? 9.949 -12.880 -1.242 1.00 74.00 94 GLY A C 1
ATOM 725 O O . GLY A 1 94 ? 8.852 -13.291 -0.875 1.00 74.00 94 GLY A O 1
ATOM 726 N N . ALA A 1 95 ? 10.788 -12.278 -0.392 1.00 75.56 95 ALA A N 1
ATOM 727 C CA . ALA A 1 95 ? 10.506 -12.141 1.036 1.00 75.56 95 ALA A CA 1
ATOM 728 C C . ALA A 1 95 ? 9.566 -10.964 1.347 1.00 75.56 95 ALA A C 1
ATOM 730 O O . ALA A 1 95 ? 9.766 -9.848 0.859 1.00 75.56 95 ALA A O 1
ATOM 731 N N . THR A 1 96 ? 8.591 -11.202 2.227 1.00 70.81 96 THR A N 1
ATOM 732 C CA . THR A 1 96 ? 7.599 -10.218 2.704 1.00 70.81 96 THR A CA 1
ATOM 733 C C . THR A 1 96 ? 7.785 -9.872 4.184 1.00 70.81 96 THR A C 1
ATOM 735 O O . THR A 1 96 ? 6.825 -9.576 4.887 1.00 70.81 96 THR A O 1
ATOM 738 N N . ASP A 1 97 ? 9.017 -9.954 4.690 1.00 73.12 97 ASP A N 1
ATOM 739 C CA . ASP A 1 97 ? 9.289 -9.767 6.115 1.00 73.12 97 ASP A CA 1
ATOM 740 C C . ASP A 1 97 ? 8.963 -8.342 6.560 1.00 73.12 97 ASP A C 1
ATOM 742 O O . ASP A 1 97 ? 9.413 -7.373 5.941 1.00 73.12 97 ASP A O 1
ATOM 746 N N . HIS A 1 98 ? 8.271 -8.195 7.686 1.00 72.25 98 HIS A N 1
ATOM 747 C CA . HIS A 1 98 ? 8.046 -6.886 8.289 1.00 72.25 98 HIS A CA 1
ATOM 748 C C . HIS A 1 98 ? 9.355 -6.303 8.852 1.00 72.25 98 HIS A C 1
ATOM 750 O O . HIS A 1 98 ? 10.236 -7.003 9.346 1.00 72.25 98 HIS A O 1
ATOM 756 N N . SER A 1 99 ? 9.500 -4.983 8.782 1.00 65.44 99 SER A N 1
ATOM 757 C CA . SER A 1 99 ? 10.621 -4.188 9.298 1.00 65.44 99 SER A CA 1
ATOM 758 C C . SER A 1 99 ? 10.771 -4.249 10.823 1.00 65.44 99 SER A C 1
ATOM 760 O O . SER A 1 99 ? 11.823 -3.874 11.338 1.00 65.44 99 SER A O 1
ATOM 762 N N . GLY A 1 100 ? 9.733 -4.702 11.533 1.00 59.38 100 GLY A N 1
ATOM 763 C CA . GLY A 1 100 ? 9.674 -4.751 12.992 1.00 59.38 100 GLY A CA 1
ATOM 764 C C . GLY A 1 100 ? 9.418 -3.386 13.649 1.00 59.38 100 GLY A C 1
ATOM 765 O O . GLY A 1 100 ? 9.771 -2.330 13.121 1.00 59.38 100 GLY A O 1
ATOM 766 N N . LYS A 1 101 ? 8.827 -3.408 14.854 1.00 57.72 101 LYS A N 1
ATOM 767 C CA . LYS A 1 101 ? 8.353 -2.214 15.591 1.00 57.72 101 LYS A CA 1
ATOM 768 C C . LYS A 1 101 ? 9.451 -1.192 15.914 1.00 57.72 101 LYS A C 1
ATOM 770 O O . LYS A 1 101 ? 9.179 -0.006 16.069 1.00 57.72 101 LYS A O 1
ATOM 775 N N . THR A 1 102 ? 10.705 -1.626 16.039 1.00 58.22 102 THR A N 1
ATOM 776 C CA . THR A 1 102 ? 11.816 -0.772 16.498 1.00 58.22 102 THR A CA 1
ATOM 777 C C . THR A 1 102 ? 12.188 0.318 15.494 1.00 58.22 102 THR A C 1
ATOM 779 O O . THR A 1 102 ? 12.600 1.400 15.906 1.00 58.22 102 THR A O 1
ATOM 782 N N . LEU A 1 103 ? 12.010 0.069 14.193 1.00 57.72 103 LEU A N 1
ATOM 783 C CA . LEU A 1 103 ? 12.419 1.000 13.137 1.00 57.72 103 LEU A CA 1
ATOM 784 C C . LEU A 1 103 ? 11.573 2.287 13.122 1.00 57.72 103 LEU A C 1
ATOM 786 O O . LEU A 1 103 ? 12.052 3.359 12.750 1.00 57.72 103 LEU A O 1
ATOM 790 N N . TYR A 1 104 ? 10.317 2.167 13.552 1.00 60.00 104 TYR A N 1
ATOM 791 C CA . TYR A 1 104 ? 9.297 3.205 13.441 1.00 60.00 104 TYR A CA 1
ATOM 792 C C . TYR A 1 104 ? 9.070 3.991 14.741 1.00 60.00 104 TYR A C 1
ATOM 794 O O . TYR A 1 104 ? 8.542 5.105 14.707 1.00 60.00 104 TYR A O 1
ATOM 802 N N . LYS A 1 105 ? 9.601 3.492 15.869 1.00 61.53 105 LYS A N 1
ATOM 803 C CA . LYS A 1 105 ? 9.601 4.188 17.168 1.00 61.53 105 LYS A CA 1
ATOM 804 C C . LYS A 1 105 ? 10.201 5.593 17.109 1.00 61.53 105 LYS A C 1
ATOM 806 O O . LYS A 1 105 ? 9.717 6.482 17.799 1.00 61.53 105 LYS A O 1
ATOM 811 N N . GLN A 1 106 ? 11.226 5.811 16.280 1.00 60.00 106 GLN A N 1
ATOM 812 C CA . GLN A 1 106 ? 11.868 7.127 16.132 1.00 60.00 106 GLN A CA 1
ATOM 813 C C . GLN A 1 106 ? 10.934 8.203 15.544 1.00 60.00 106 GLN A C 1
ATOM 815 O O . GLN A 1 106 ? 11.227 9.389 15.646 1.00 60.00 106 GLN A O 1
ATOM 820 N N . PHE A 1 107 ? 9.807 7.793 14.955 1.00 56.84 107 PHE A N 1
ATOM 821 C CA . PHE A 1 107 ? 8.782 8.681 14.409 1.00 56.84 107 PHE A CA 1
ATOM 822 C C . PHE A 1 107 ? 7.497 8.678 15.244 1.00 56.84 107 PHE A C 1
ATOM 824 O O . PHE A 1 107 ? 6.476 9.145 14.758 1.00 56.84 107 PHE A O 1
ATOM 831 N N . GLY A 1 108 ? 7.529 8.140 16.471 1.00 54.72 108 GLY A N 1
ATOM 832 C CA . GLY A 1 108 ? 6.351 8.046 17.340 1.00 54.72 108 GLY A CA 1
ATOM 833 C C . GLY A 1 108 ? 5.299 7.045 16.859 1.00 54.72 108 GLY A C 1
ATOM 834 O O . GLY A 1 108 ? 4.166 7.095 17.316 1.00 54.72 108 GLY A O 1
ATOM 835 N N . VAL A 1 109 ? 5.657 6.143 15.943 1.00 55.81 109 VAL A N 1
ATOM 836 C CA . VAL A 1 109 ? 4.728 5.175 15.356 1.00 55.81 109 VAL A CA 1
ATOM 837 C C . VAL A 1 109 ? 4.733 3.879 16.169 1.00 55.81 109 VAL A C 1
ATOM 839 O O . VAL A 1 109 ? 5.802 3.342 16.481 1.00 55.81 109 VAL A O 1
ATOM 842 N N . THR A 1 110 ? 3.545 3.392 16.540 1.00 50.66 110 THR A N 1
ATOM 843 C CA . THR A 1 110 ? 3.383 2.352 17.578 1.00 50.66 110 THR A CA 1
ATOM 844 C C . THR A 1 110 ? 2.810 1.011 17.096 1.00 50.66 110 THR A C 1
ATOM 846 O O . THR A 1 110 ? 2.880 0.029 17.841 1.00 50.66 110 THR A O 1
ATOM 849 N N . SER A 1 111 ? 2.303 0.925 15.864 1.00 53.47 111 SER A N 1
ATOM 850 C CA . SER A 1 111 ? 1.742 -0.311 15.277 1.00 53.47 111 SER A CA 1
ATOM 851 C C . SER A 1 111 ? 2.739 -1.182 14.537 1.00 53.47 111 SER A C 1
ATOM 853 O O . SER A 1 111 ? 3.864 -0.798 14.213 1.00 53.47 111 SER A O 1
ATOM 855 N N . ASP A 1 112 ? 2.253 -2.391 14.268 1.00 59.28 112 ASP A N 1
ATOM 856 C CA . ASP A 1 112 ? 2.746 -3.268 13.224 1.00 59.28 112 ASP A CA 1
ATOM 857 C C . ASP A 1 112 ? 2.618 -2.627 11.827 1.00 59.28 112 ASP A C 1
ATOM 859 O O . ASP A 1 112 ? 1.690 -1.881 11.529 1.00 59.28 112 ASP A O 1
ATOM 863 N N . GLU A 1 113 ? 3.620 -2.893 10.993 1.00 68.50 113 GLU A N 1
ATOM 864 C CA . GLU A 1 113 ? 3.671 -2.506 9.582 1.00 68.50 113 GLU A CA 1
ATOM 865 C C . GLU A 1 113 ? 2.668 -3.364 8.798 1.00 68.50 113 GLU A C 1
ATOM 867 O O . GLU A 1 113 ? 2.623 -4.565 9.017 1.00 68.50 113 GLU A O 1
ATOM 872 N N . ASP A 1 114 ? 1.923 -2.791 7.862 1.00 73.19 114 ASP A N 1
ATOM 873 C CA . ASP A 1 114 ? 1.022 -3.507 6.952 1.00 73.19 114 ASP A CA 1
ATOM 874 C C . ASP A 1 114 ? 1.643 -3.604 5.560 1.00 73.19 114 ASP A C 1
ATOM 876 O O . ASP A 1 114 ? 1.808 -2.586 4.909 1.00 73.19 114 ASP A O 1
ATOM 880 N N . LEU A 1 115 ? 1.977 -4.780 5.032 1.00 71.06 115 LEU A N 1
ATOM 881 C CA . LEU A 1 115 ? 2.676 -4.865 3.743 1.00 71.06 115 LEU A CA 1
ATOM 882 C C . LEU A 1 115 ? 1.750 -5.310 2.605 1.00 71.06 115 LEU A C 1
ATOM 884 O O . LEU A 1 115 ? 1.338 -6.462 2.524 1.00 71.06 115 LEU A O 1
ATOM 888 N N . GLY A 1 116 ? 1.493 -4.407 1.655 1.00 69.44 116 GLY A N 1
ATOM 889 C CA . GLY A 1 116 ? 0.822 -4.733 0.395 1.00 69.44 116 GLY A CA 1
ATOM 890 C C . GLY A 1 116 ? 1.796 -4.821 -0.782 1.00 69.44 116 GLY A C 1
ATOM 891 O O . GLY A 1 116 ? 2.480 -3.839 -1.076 1.00 69.44 116 GLY A O 1
ATOM 892 N N . TYR A 1 117 ? 1.793 -5.953 -1.492 1.00 69.12 117 TYR A N 1
ATOM 893 C CA . TYR A 1 117 ? 2.567 -6.183 -2.719 1.00 69.12 117 TYR A CA 1
ATOM 894 C C . TYR A 1 117 ? 1.637 -6.424 -3.907 1.00 69.12 117 TYR A C 1
ATOM 896 O O . TYR A 1 117 ? 0.732 -7.247 -3.828 1.00 69.12 117 TYR A O 1
ATOM 904 N N . LEU A 1 118 ? 1.880 -5.753 -5.029 1.00 70.00 118 LEU A N 1
ATOM 905 C CA . LEU A 1 118 ? 1.251 -6.099 -6.304 1.00 70.00 118 LEU A CA 1
ATOM 906 C C . LEU A 1 118 ? 2.215 -5.803 -7.442 1.00 70.00 118 LEU A C 1
ATOM 908 O O . LEU A 1 118 ? 2.892 -4.770 -7.468 1.00 70.00 118 LEU A O 1
ATOM 912 N N . GLU A 1 119 ? 2.186 -6.697 -8.416 1.00 67.00 119 GLU A N 1
ATOM 913 C CA . GLU A 1 119 ? 2.822 -6.513 -9.707 1.00 67.00 119 GLU A CA 1
ATOM 914 C C . GLU A 1 119 ? 1.903 -5.709 -10.640 1.00 67.00 119 GLU A C 1
ATOM 916 O O . GLU A 1 119 ? 0.775 -6.099 -10.954 1.00 67.00 119 GLU A O 1
ATOM 921 N N . ILE A 1 120 ? 2.380 -4.554 -11.091 1.00 67.31 120 ILE A N 1
ATOM 922 C CA . ILE A 1 120 ? 1.746 -3.706 -12.095 1.00 67.31 120 ILE A CA 1
ATOM 923 C C . ILE A 1 120 ? 2.638 -3.669 -13.338 1.00 67.31 120 ILE A C 1
ATOM 925 O O . ILE A 1 120 ? 3.859 -3.607 -13.268 1.00 67.31 120 ILE A O 1
ATOM 929 N N . ASP A 1 121 ? 2.021 -3.674 -14.513 1.00 67.69 121 ASP A N 1
ATOM 930 C CA . ASP A 1 121 ? 2.732 -3.446 -15.767 1.00 67.69 121 ASP A CA 1
ATOM 931 C C . ASP A 1 121 ? 3.204 -1.979 -15.858 1.00 67.69 121 ASP A C 1
ATOM 933 O O . ASP A 1 121 ? 2.396 -1.043 -15.853 1.00 67.69 121 ASP A O 1
ATOM 937 N N . ALA A 1 122 ? 4.523 -1.780 -15.959 1.00 63.72 122 ALA A N 1
ATOM 938 C CA . ALA A 1 122 ? 5.156 -0.464 -16.070 1.00 63.72 122 ALA A CA 1
ATOM 939 C C . ALA A 1 122 ? 4.750 0.306 -17.344 1.00 63.72 122 ALA A C 1
ATOM 941 O O . ALA A 1 122 ? 4.839 1.538 -17.374 1.00 63.72 122 ALA A O 1
ATOM 942 N N . GLY A 1 123 ? 4.291 -0.403 -18.382 1.00 63.16 123 GLY A N 1
ATOM 943 C CA . GLY A 1 123 ? 3.774 0.169 -19.624 1.00 63.16 123 GLY A CA 1
ATOM 944 C C . GLY A 1 123 ? 2.396 0.820 -19.482 1.00 63.16 123 GLY A C 1
ATOM 945 O O . GLY A 1 123 ? 1.967 1.551 -20.378 1.00 63.16 123 GLY A O 1
ATOM 946 N N . LEU A 1 124 ? 1.700 0.610 -18.359 1.00 72.50 124 LEU A N 1
ATOM 947 C CA . LEU A 1 124 ? 0.403 1.234 -18.120 1.00 72.50 124 LEU A CA 1
ATOM 948 C C . LEU A 1 124 ? 0.536 2.734 -17.828 1.00 72.50 124 LEU A C 1
ATOM 950 O O . LEU A 1 124 ? 1.477 3.158 -17.149 1.00 72.50 124 LEU A O 1
ATOM 954 N N . PRO A 1 125 ? -0.452 3.550 -18.238 1.00 78.81 125 PRO A N 1
ATOM 955 C CA . PRO A 1 125 ? -0.546 4.934 -17.793 1.00 78.81 125 PRO A CA 1
ATOM 956 C C . PRO A 1 125 ? -0.553 5.026 -16.260 1.00 78.81 125 PRO A C 1
ATOM 958 O O . PRO A 1 125 ? -1.283 4.281 -15.607 1.00 78.81 125 PRO A O 1
ATOM 961 N N . LEU A 1 126 ? 0.179 5.986 -15.683 1.00 76.06 126 LEU A N 1
ATOM 962 C CA . LEU A 1 126 ? 0.297 6.176 -14.224 1.00 76.06 126 LEU A CA 1
ATOM 963 C C . LEU A 1 126 ? -1.062 6.196 -13.501 1.00 76.06 126 LEU A C 1
ATOM 965 O O . LEU A 1 126 ? -1.221 5.571 -12.455 1.00 76.06 126 LEU A O 1
ATOM 969 N N . LYS A 1 127 ? -2.084 6.827 -14.097 1.00 81.44 127 LYS A N 1
ATOM 970 C CA . LYS A 1 127 ? -3.453 6.842 -13.549 1.00 81.44 127 LYS A CA 1
ATOM 971 C C . LYS A 1 127 ? -4.049 5.437 -13.364 1.00 81.44 127 LYS A C 1
ATOM 973 O O . LYS A 1 127 ? -4.759 5.205 -12.387 1.00 81.44 127 LYS A O 1
ATOM 978 N N . GLU A 1 128 ? -3.762 4.518 -14.286 1.00 83.12 128 GLU A N 1
ATOM 979 C CA . GLU A 1 128 ? -4.233 3.131 -14.238 1.00 83.12 128 GLU A CA 1
ATOM 980 C C . GLU A 1 128 ? -3.420 2.321 -13.234 1.00 83.12 128 GLU A C 1
ATOM 982 O O . GLU A 1 128 ? -3.986 1.490 -12.529 1.00 83.12 128 GLU A O 1
ATOM 987 N N . GLN A 1 129 ? -2.124 2.615 -13.095 1.00 78.50 129 GLN A N 1
ATOM 988 C CA . GLN A 1 129 ? -1.299 2.021 -12.044 1.00 78.50 129 GLN A CA 1
ATOM 989 C C . GLN A 1 129 ? -1.840 2.390 -10.652 1.00 78.50 129 GLN A C 1
ATOM 991 O O . GLN A 1 129 ? -2.105 1.512 -9.832 1.00 78.50 129 GLN A O 1
ATOM 996 N N . VAL A 1 130 ? -2.111 3.680 -10.411 1.00 80.06 130 VAL A N 1
ATOM 997 C CA . VAL A 1 130 ? -2.721 4.160 -9.157 1.00 80.06 130 VAL A CA 1
ATOM 998 C C . VAL A 1 130 ? -4.086 3.513 -8.918 1.00 80.06 130 VAL A C 1
ATOM 1000 O O . VAL A 1 130 ? -4.404 3.137 -7.792 1.00 80.06 130 VAL A O 1
ATOM 1003 N N . LYS A 1 131 ? -4.910 3.371 -9.963 1.00 85.94 131 LYS A N 1
ATOM 1004 C CA . LYS A 1 131 ? -6.219 2.714 -9.856 1.00 85.94 131 LYS A CA 1
ATOM 1005 C C . LYS A 1 131 ? -6.083 1.247 -9.444 1.00 85.94 131 LYS A C 1
ATOM 1007 O O . LYS A 1 131 ? -6.752 0.838 -8.502 1.00 85.94 131 LYS A O 1
ATOM 1012 N N . ARG A 1 132 ? -5.213 0.480 -10.113 1.00 83.94 132 ARG A N 1
ATOM 1013 C CA . ARG A 1 132 ? -4.972 -0.937 -9.792 1.00 83.94 132 ARG A CA 1
ATOM 1014 C C . ARG A 1 132 ? -4.500 -1.120 -8.358 1.00 83.94 132 ARG A C 1
ATOM 1016 O O . ARG A 1 132 ? -5.004 -2.008 -7.683 1.00 83.94 132 ARG A O 1
ATOM 1023 N N . PHE A 1 133 ? -3.615 -0.244 -7.888 1.00 80.12 133 PHE A N 1
ATOM 1024 C CA . PHE A 1 133 ? -3.159 -0.259 -6.503 1.00 80.12 133 PHE A CA 1
ATOM 1025 C C . PHE A 1 133 ? -4.312 -0.110 -5.508 1.00 80.12 133 PHE A C 1
ATOM 1027 O O . PHE A 1 133 ? -4.486 -0.944 -4.624 1.00 80.12 133 PHE A O 1
ATOM 1034 N N . VAL A 1 134 ? -5.144 0.917 -5.688 1.00 84.88 134 VAL A N 1
ATOM 1035 C CA . VAL A 1 134 ? -6.285 1.170 -4.796 1.00 84.88 134 VAL A CA 1
ATOM 1036 C C . VAL A 1 134 ? -7.284 0.010 -4.833 1.00 84.88 134 VAL A C 1
ATOM 1038 O O . VAL A 1 134 ? -7.779 -0.405 -3.787 1.00 84.88 134 VAL A O 1
ATOM 1041 N N . THR A 1 135 ? -7.564 -0.540 -6.020 1.00 88.25 135 THR A N 1
ATOM 1042 C CA . THR A 1 135 ? -8.442 -1.710 -6.176 1.00 88.25 135 THR A CA 1
ATOM 1043 C C . THR A 1 135 ? -7.879 -2.944 -5.478 1.00 88.25 135 THR A C 1
ATOM 1045 O O . THR A 1 135 ? -8.634 -3.648 -4.816 1.00 88.25 135 THR A O 1
ATOM 1048 N N . TYR A 1 136 ? -6.574 -3.193 -5.593 1.00 83.69 136 TYR A N 1
ATOM 1049 C CA . TYR A 1 136 ? -5.921 -4.303 -4.907 1.00 83.69 136 TYR A CA 1
ATOM 1050 C C . TYR A 1 136 ? -6.072 -4.183 -3.394 1.00 83.69 136 TYR A C 1
ATOM 1052 O O . TYR A 1 136 ? -6.615 -5.095 -2.782 1.00 83.69 136 TYR A O 1
ATOM 1060 N N . THR A 1 137 ? -5.712 -3.036 -2.806 1.00 81.50 137 THR A N 1
ATOM 1061 C CA . THR A 1 137 ? -5.865 -2.829 -1.358 1.00 81.50 137 THR A CA 1
ATOM 1062 C C . THR A 1 137 ? -7.313 -3.017 -0.912 1.00 81.50 137 THR A C 1
ATOM 1064 O O . THR A 1 137 ? -7.554 -3.708 0.070 1.00 81.50 137 THR A O 1
ATOM 1067 N N . ASN A 1 138 ? -8.286 -2.467 -1.646 1.00 88.25 138 ASN A N 1
ATOM 1068 C CA . ASN A 1 138 ? -9.699 -2.663 -1.324 1.00 88.25 138 ASN A CA 1
ATOM 1069 C C . ASN A 1 138 ? -10.097 -4.148 -1.324 1.00 88.25 138 ASN A C 1
ATOM 1071 O O . ASN A 1 138 ? -10.751 -4.603 -0.393 1.00 88.25 138 ASN A O 1
ATOM 1075 N N . ASN A 1 139 ? -9.698 -4.899 -2.352 1.00 87.88 139 ASN A N 1
ATOM 1076 C CA . ASN A 1 139 ? -10.050 -6.311 -2.479 1.00 87.88 139 ASN A CA 1
ATOM 1077 C C . ASN A 1 139 ? -9.365 -7.176 -1.418 1.00 87.88 139 ASN A C 1
ATOM 1079 O O . ASN A 1 139 ? -10.009 -8.066 -0.870 1.00 87.88 139 ASN A O 1
ATOM 1083 N N . THR A 1 140 ? -8.094 -6.902 -1.106 1.00 82.88 140 THR A N 1
ATOM 1084 C CA . THR A 1 140 ? -7.367 -7.590 -0.033 1.00 82.88 140 THR A CA 1
ATOM 1085 C C . THR A 1 140 ? -8.066 -7.367 1.303 1.00 82.88 140 THR A C 1
ATOM 1087 O O . THR A 1 140 ? -8.444 -8.333 1.953 1.00 82.88 140 THR A O 1
ATOM 1090 N N . VAL A 1 141 ? -8.339 -6.113 1.676 1.00 84.50 141 VAL A N 1
ATOM 1091 C CA . VAL A 1 141 ? -9.002 -5.794 2.953 1.00 84.50 141 VAL A CA 1
ATOM 1092 C C . VAL A 1 141 ? -10.418 -6.367 3.015 1.00 84.50 141 VAL A C 1
ATOM 1094 O O . VAL A 1 141 ? -10.840 -6.840 4.065 1.00 84.50 141 VAL A O 1
ATOM 1097 N N . GLN A 1 142 ? -11.152 -6.364 1.898 1.00 90.19 142 GLN A N 1
ATOM 1098 C CA . GLN A 1 142 ? -12.479 -6.974 1.837 1.00 90.19 142 GLN A CA 1
ATOM 1099 C C . GLN A 1 142 ? -12.418 -8.486 2.078 1.00 90.19 142 GLN A C 1
ATOM 1101 O O . GLN A 1 142 ? -13.213 -8.999 2.859 1.00 90.19 142 GLN A O 1
ATOM 1106 N N . ALA A 1 143 ? -11.472 -9.189 1.450 1.00 86.69 143 ALA A N 1
ATOM 1107 C CA . ALA A 1 143 ? -11.293 -10.621 1.671 1.00 86.69 143 ALA A CA 1
ATOM 1108 C C . ALA A 1 143 ? -10.943 -10.920 3.137 1.00 86.69 143 ALA A C 1
ATOM 1110 O O . ALA A 1 143 ? -11.512 -11.827 3.732 1.00 86.69 143 ALA A O 1
ATOM 1111 N N . GLU A 1 144 ? -10.077 -10.111 3.752 1.00 86.50 144 GLU A N 1
ATOM 1112 C CA . GLU A 1 144 ? -9.746 -10.242 5.175 1.00 86.50 144 GLU A CA 1
ATOM 1113 C C . GLU A 1 144 ? -10.935 -9.975 6.102 1.00 86.50 144 GLU A C 1
ATOM 1115 O O . GLU A 1 144 ? -11.109 -10.672 7.101 1.00 86.50 144 GLU A O 1
ATOM 1120 N N . LYS A 1 145 ? -11.784 -8.999 5.765 1.00 89.44 145 LYS A N 1
ATOM 1121 C CA . LYS A 1 145 ? -13.041 -8.760 6.479 1.00 89.44 145 LYS A CA 1
ATOM 1122 C C . LYS A 1 145 ? -13.959 -9.980 6.389 1.00 89.44 145 LYS A C 1
ATOM 1124 O O . LYS A 1 145 ? -14.507 -10.407 7.403 1.00 89.44 145 LYS A O 1
ATOM 1129 N N . ASP A 1 146 ? -14.167 -10.508 5.187 1.00 87.69 146 ASP A N 1
ATOM 1130 C CA . ASP A 1 146 ? -15.069 -11.643 4.967 1.00 87.69 146 ASP A CA 1
ATOM 1131 C C . ASP A 1 146 ? -14.558 -12.896 5.697 1.00 87.69 146 ASP A C 1
ATOM 1133 O O . ASP A 1 146 ? -15.350 -13.648 6.275 1.00 87.69 146 ASP A O 1
ATOM 1137 N N . ASP A 1 147 ? -13.234 -13.068 5.732 1.00 83.50 147 ASP A N 1
ATOM 1138 C CA . ASP A 1 147 ? -12.543 -14.089 6.512 1.00 83.50 147 ASP A CA 1
ATOM 1139 C C . ASP A 1 147 ? -12.801 -13.914 8.012 1.00 83.50 147 ASP A C 1
ATOM 1141 O O . ASP A 1 147 ? -13.280 -14.861 8.636 1.00 83.50 147 ASP A O 1
ATOM 1145 N N . TYR A 1 148 ? -12.568 -12.714 8.559 1.00 85.81 148 TYR A N 1
ATOM 1146 C CA . TYR A 1 148 ? -12.822 -12.375 9.965 1.00 85.81 148 TYR A CA 1
ATOM 1147 C C . TYR A 1 148 ? -14.279 -12.631 10.369 1.00 85.81 148 TYR A C 1
ATOM 1149 O O . TYR A 1 148 ? -14.554 -13.262 11.388 1.00 85.81 148 TYR A O 1
ATOM 1157 N N . GLU A 1 149 ? -15.247 -12.199 9.559 1.00 87.50 149 GLU A N 1
ATOM 1158 C CA . GLU A 1 149 ? -16.658 -12.429 9.872 1.00 87.50 149 GLU A CA 1
ATOM 1159 C C . GLU A 1 149 ? -17.024 -13.918 9.832 1.00 87.50 149 GLU A C 1
ATOM 1161 O O . GLU A 1 149 ? -17.834 -14.380 10.637 1.00 87.50 149 GLU A O 1
ATOM 1166 N N . ALA A 1 150 ? -16.439 -14.688 8.912 1.00 84.00 150 ALA A N 1
ATOM 1167 C CA . ALA A 1 150 ? -16.687 -16.122 8.824 1.00 84.00 150 ALA A CA 1
ATOM 1168 C C . ALA A 1 150 ? -16.051 -16.907 9.985 1.00 84.00 150 ALA A C 1
ATOM 1170 O O . ALA A 1 150 ? -16.668 -17.857 10.475 1.00 84.00 150 ALA A O 1
ATOM 1171 N N . SER A 1 151 ? -14.838 -16.544 10.424 1.00 80.38 151 SER A N 1
ATOM 1172 C CA . SER A 1 151 ? -14.121 -17.239 11.505 1.00 80.38 151 SER A CA 1
ATOM 1173 C C . SER A 1 151 ? -14.533 -16.783 12.901 1.00 80.38 151 SER A C 1
ATOM 1175 O O . SER A 1 151 ? -14.858 -17.620 13.747 1.00 80.38 151 SER A O 1
ATOM 1177 N N . ASP A 1 152 ? -14.519 -15.476 13.149 1.00 83.00 152 ASP A N 1
ATOM 1178 C CA . ASP A 1 152 ? -14.560 -14.905 14.498 1.00 83.00 152 ASP A CA 1
ATOM 1179 C C . ASP A 1 152 ? -15.959 -14.440 14.912 1.00 83.00 152 ASP A C 1
ATOM 1181 O O . ASP A 1 152 ? -16.242 -14.365 16.105 1.00 83.00 152 ASP A O 1
ATOM 1185 N N . ILE A 1 153 ? -16.842 -14.153 13.946 1.00 84.00 153 ILE A N 1
ATOM 1186 C CA . ILE A 1 153 ? -18.216 -13.705 14.224 1.00 84.00 153 ILE A CA 1
ATOM 1187 C C . ILE A 1 153 ? -19.227 -14.838 14.046 1.00 84.00 153 ILE A C 1
ATOM 1189 O O . ILE A 1 153 ? -20.022 -15.103 14.945 1.00 84.00 153 ILE A O 1
ATOM 1193 N N . ARG A 1 154 ? -19.230 -15.499 12.881 1.00 85.94 154 ARG A N 1
ATOM 1194 C CA . ARG A 1 154 ? -20.201 -16.563 12.571 1.00 85.94 154 ARG A CA 1
ATOM 1195 C C . ARG A 1 154 ? -19.728 -17.959 12.971 1.00 85.94 154 ARG A C 1
ATOM 1197 O O . ARG A 1 154 ? -20.556 -18.849 13.123 1.00 85.94 154 ARG A O 1
ATOM 1204 N N . HIS A 1 155 ? -18.420 -18.149 13.156 1.00 80.44 155 HIS A N 1
ATOM 1205 C CA . HIS A 1 155 ? -17.804 -19.445 13.470 1.00 80.44 155 HIS A CA 1
ATOM 1206 C C . HIS A 1 155 ? -18.140 -20.557 12.451 1.00 80.44 155 HIS A C 1
ATOM 1208 O O . HIS A 1 155 ? -18.267 -21.726 12.805 1.00 80.44 155 HIS A O 1
ATOM 1214 N N . GLU A 1 156 ? -18.276 -20.196 11.172 1.00 74.88 156 GLU A N 1
ATOM 1215 C CA . GLU A 1 156 ? -18.721 -21.083 10.082 1.00 74.88 156 GLU A CA 1
ATOM 1216 C C . GLU A 1 156 ? -17.559 -21.726 9.303 1.00 74.88 156 GLU A C 1
ATOM 1218 O O . GLU A 1 156 ? -17.764 -22.634 8.494 1.00 74.88 156 GLU A O 1
ATOM 1223 N N . ARG A 1 157 ? -16.320 -21.259 9.502 1.00 65.00 157 ARG A N 1
ATOM 1224 C CA . ARG A 1 157 ? -15.146 -21.787 8.793 1.00 65.00 157 ARG A CA 1
ATOM 1225 C C . ARG A 1 157 ? -14.573 -23.029 9.476 1.00 65.00 157 ARG A C 1
ATOM 1227 O O . ARG A 1 157 ? -13.933 -22.942 10.519 1.00 65.00 157 ARG A O 1
ATOM 1234 N N . HIS A 1 158 ? -14.699 -24.173 8.806 1.00 52.94 158 HIS A N 1
ATOM 1235 C CA . HIS A 1 158 ? -13.996 -25.414 9.132 1.00 52.94 158 HIS A CA 1
ATOM 1236 C C . HIS A 1 158 ? -13.000 -25.730 7.998 1.00 52.94 158 HIS A C 1
ATOM 1238 O O . HIS A 1 158 ? -13.417 -25.869 6.854 1.00 52.94 158 HIS A O 1
ATOM 1244 N N . ASN A 1 159 ? -11.703 -25.851 8.310 1.00 50.91 159 ASN A N 1
ATOM 1245 C CA . ASN A 1 159 ? -10.569 -26.100 7.391 1.00 50.91 159 ASN A CA 1
ATOM 1246 C C . ASN A 1 159 ? -10.102 -24.898 6.544 1.00 50.91 159 ASN A C 1
ATOM 1248 O O . ASN A 1 159 ? -10.532 -24.686 5.413 1.00 50.91 159 ASN A O 1
ATOM 1252 N N . LEU A 1 160 ? -9.139 -24.142 7.078 1.00 51.78 160 LEU A N 1
ATOM 1253 C CA . LEU A 1 160 ? -8.400 -23.110 6.347 1.00 51.78 160 LEU A CA 1
ATOM 1254 C C . LEU A 1 160 ? -7.335 -23.773 5.453 1.00 51.78 160 LEU A C 1
ATOM 1256 O O . LEU A 1 160 ? -6.359 -24.320 5.957 1.00 51.78 160 LEU A O 1
ATOM 1260 N N . THR A 1 161 ? -7.517 -23.741 4.130 1.00 43.78 161 THR A N 1
ATOM 1261 C CA . THR A 1 161 ? -6.441 -24.023 3.155 1.00 43.78 161 THR A CA 1
ATOM 1262 C C . THR A 1 161 ? -5.692 -22.761 2.726 1.00 43.78 161 THR A C 1
ATOM 1264 O O . THR A 1 161 ? -4.627 -22.864 2.125 1.00 43.78 161 THR A O 1
ATOM 1267 N N . ASN A 1 162 ? -6.217 -21.573 3.048 1.00 45.16 162 ASN A N 1
ATOM 1268 C CA . ASN A 1 162 ? -5.392 -20.371 3.134 1.00 45.16 162 ASN A CA 1
ATOM 1269 C C . ASN A 1 162 ? -4.523 -20.486 4.391 1.00 45.16 162 ASN A C 1
ATOM 1271 O O . ASN A 1 162 ? -5.014 -21.013 5.394 1.00 45.16 162 ASN A O 1
ATOM 1275 N N . PRO A 1 163 ? -3.266 -20.005 4.371 1.00 43.97 163 PRO A N 1
ATOM 1276 C CA . PRO A 1 163 ? -2.484 -19.874 5.590 1.00 43.97 163 PRO A CA 1
ATOM 1277 C C . PRO A 1 163 ? -3.364 -19.212 6.657 1.00 43.97 163 PRO A C 1
ATOM 1279 O O . PRO A 1 163 ? -4.003 -18.195 6.370 1.00 43.97 163 PRO A O 1
ATOM 1282 N N . PRO A 1 164 ? -3.496 -19.815 7.844 1.00 38.97 164 PRO A N 1
ATOM 1283 C CA . PRO A 1 164 ? -4.341 -19.252 8.874 1.00 38.97 164 PRO A CA 1
ATOM 1284 C C . PRO A 1 164 ? -3.773 -17.873 9.241 1.00 38.97 164 PRO A C 1
ATOM 1286 O O . PRO A 1 164 ? -2.560 -17.716 9.348 1.00 38.97 164 PRO A O 1
ATOM 1289 N N . HIS A 1 165 ? -4.647 -16.888 9.454 1.00 46.16 165 HIS A N 1
ATOM 1290 C CA . HIS A 1 165 ? -4.299 -15.597 10.066 1.00 46.16 165 HIS A CA 1
ATOM 1291 C C . HIS A 1 165 ? -3.595 -14.543 9.202 1.00 46.16 165 HIS A C 1
ATOM 1293 O O . HIS A 1 165 ? -2.561 -14.009 9.597 1.00 46.16 165 HIS A O 1
ATOM 1299 N N . THR A 1 166 ? -4.218 -14.073 8.129 1.00 67.81 166 THR A N 1
ATOM 1300 C CA . THR A 1 166 ? -3.960 -12.683 7.725 1.00 67.81 166 THR A CA 1
ATOM 1301 C C . THR A 1 166 ? -5.281 -11.941 7.644 1.00 67.81 166 THR A C 1
ATOM 1303 O O . THR A 1 166 ? -5.756 -11.658 6.564 1.00 67.81 166 THR A O 1
ATOM 1306 N N . VAL A 1 167 ? -5.908 -11.685 8.798 1.00 79.56 167 VAL A N 1
ATOM 1307 C CA . VAL A 1 167 ? -6.934 -10.627 8.960 1.00 79.56 167 VAL A CA 1
ATOM 1308 C C . VAL A 1 167 ? -6.296 -9.314 9.446 1.00 79.56 167 VAL A C 1
ATOM 1310 O O . VAL A 1 167 ? -6.975 -8.398 9.906 1.00 79.56 167 VAL A O 1
ATOM 1313 N N . GLY A 1 168 ? -4.959 -9.270 9.436 1.00 78.25 168 GLY A N 1
ATOM 1314 C CA . GLY A 1 168 ? -4.150 -8.245 10.084 1.00 78.25 168 GLY A CA 1
ATOM 1315 C C . GLY A 1 168 ? -4.338 -6.864 9.471 1.00 78.25 168 GLY A C 1
ATOM 1316 O O . GLY A 1 168 ? -4.502 -5.911 10.228 1.00 78.25 168 GLY A O 1
ATOM 1317 N N . HIS A 1 169 ? -4.413 -6.763 8.139 1.00 80.38 169 HIS A N 1
ATOM 1318 C CA . HIS A 1 169 ? -4.624 -5.478 7.475 1.00 80.38 169 HIS A CA 1
ATOM 1319 C C . HIS A 1 169 ? -6.018 -4.935 7.801 1.00 80.38 169 HIS A C 1
ATOM 1321 O O . HIS A 1 169 ? -6.167 -3.763 8.149 1.00 80.38 169 HIS A O 1
ATOM 1327 N N . TYR A 1 170 ? -7.052 -5.785 7.737 1.00 86.62 170 TYR A N 1
ATOM 1328 C CA . TYR A 1 170 ? -8.412 -5.375 8.090 1.00 86.62 170 TYR A CA 1
ATOM 1329 C C . TYR A 1 170 ? -8.495 -4.887 9.538 1.00 86.62 170 TYR A C 1
ATOM 1331 O O . TYR A 1 170 ? -8.933 -3.756 9.770 1.00 86.62 170 TYR A O 1
ATOM 1339 N N . LEU A 1 171 ? -8.030 -5.693 10.499 1.00 85.88 171 LEU A N 1
ATOM 1340 C CA . LEU A 1 171 ? -8.065 -5.336 11.920 1.00 85.88 171 LEU A CA 1
ATOM 1341 C C . LEU A 1 171 ? -7.218 -4.095 12.231 1.00 85.88 171 LEU A C 1
ATOM 1343 O O . LEU A 1 171 ? -7.659 -3.246 13.007 1.00 85.88 171 LEU A O 1
ATOM 1347 N N . GLY A 1 172 ? -6.056 -3.940 11.590 1.00 81.12 172 GLY A N 1
ATOM 1348 C CA . GLY A 1 172 ? -5.225 -2.740 11.704 1.00 81.12 172 GLY A CA 1
ATOM 1349 C C . GLY A 1 172 ? -5.948 -1.482 11.216 1.00 81.12 172 GLY A C 1
ATOM 1350 O O . GLY A 1 172 ? -5.932 -0.446 11.884 1.00 81.12 172 GLY A O 1
ATOM 1351 N N . TYR A 1 173 ? -6.664 -1.568 10.091 1.00 84.50 173 TYR A N 1
ATOM 1352 C CA . TYR A 1 173 ? -7.396 -0.432 9.519 1.00 84.50 173 TYR A CA 1
ATOM 1353 C C . TYR A 1 173 ? -8.622 -0.020 10.326 1.00 84.50 173 TYR A C 1
ATOM 1355 O O . TYR A 1 173 ? -8.948 1.173 10.358 1.00 84.50 173 TYR A O 1
ATOM 1363 N N . ILE A 1 174 ? -9.292 -0.962 10.992 1.00 89.31 174 ILE A N 1
ATOM 1364 C CA . ILE A 1 174 ? -10.457 -0.666 11.835 1.00 89.31 174 ILE A CA 1
ATOM 1365 C C . ILE A 1 174 ? -10.118 -0.442 13.311 1.00 89.31 174 ILE A C 1
ATOM 1367 O O . ILE A 1 174 ? -11.033 -0.199 14.097 1.00 89.31 174 ILE A O 1
ATOM 1371 N N . ASP A 1 175 ? -8.840 -0.461 13.702 1.00 84.75 175 ASP A N 1
ATOM 1372 C CA . ASP A 1 175 ? -8.462 -0.179 15.086 1.00 84.75 175 ASP A CA 1
ATOM 1373 C C . ASP A 1 175 ? -8.954 1.218 15.498 1.00 84.75 175 ASP A C 1
ATOM 1375 O O . ASP A 1 175 ? -8.590 2.250 14.918 1.00 84.75 175 ASP A O 1
ATOM 1379 N N . SER A 1 176 ? -9.820 1.236 16.508 1.00 85.31 176 SER A N 1
ATOM 1380 C CA . SER A 1 176 ? -10.432 2.442 17.054 1.00 85.31 176 SER A CA 1
ATOM 1381 C C . SER A 1 176 ? -9.437 3.369 17.749 1.00 85.31 176 SER A C 1
ATOM 1383 O O . SER A 1 176 ? -9.736 4.562 17.894 1.00 85.31 176 SER A O 1
ATOM 1385 N N . SER A 1 177 ? -8.265 2.857 18.149 1.00 81.12 177 SER A N 1
ATOM 1386 C CA . SER A 1 177 ? -7.182 3.680 18.683 1.00 81.12 177 SER A CA 1
ATOM 1387 C C . SER A 1 177 ? -6.744 4.685 17.612 1.00 81.12 177 SER A C 1
ATOM 1389 O O . SER A 1 177 ? -6.941 5.881 17.826 1.00 81.12 177 SER A O 1
ATOM 1391 N N . SER A 1 178 ? -6.429 4.195 16.405 1.00 77.44 178 SER A N 1
ATOM 1392 C CA . SER A 1 178 ? -5.958 4.955 15.240 1.00 77.44 178 SER A CA 1
ATOM 1393 C C . SER A 1 178 ? -6.759 6.231 14.924 1.00 77.44 178 SER A C 1
ATOM 1395 O O . SER A 1 178 ? -7.979 6.200 14.747 1.00 77.44 178 SER A O 1
ATOM 1397 N N . LYS A 1 179 ? -6.055 7.355 14.768 1.00 79.12 179 LYS A N 1
ATOM 1398 C CA . LYS A 1 179 ? -6.501 8.714 14.401 1.00 79.12 179 LYS A CA 1
ATOM 1399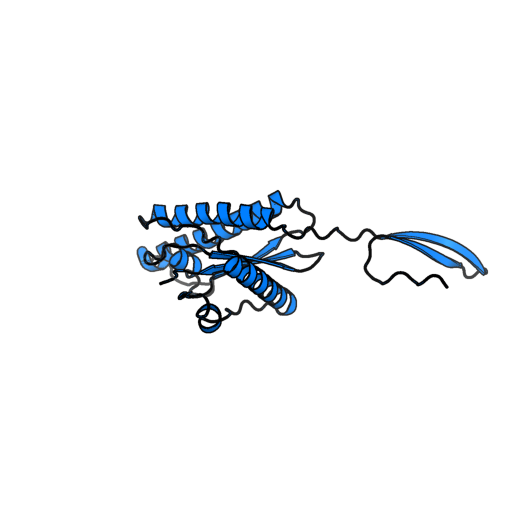 C C . LYS A 1 179 ? -5.821 9.236 13.139 1.00 79.12 179 LYS A C 1
ATOM 1401 O O . LYS A 1 179 ? -6.395 10.072 12.429 1.00 79.12 179 LYS A O 1
ATOM 1406 N N . LYS A 1 180 ? -4.614 8.754 12.840 1.00 79.12 180 LYS A N 1
ATOM 1407 C CA . LYS A 1 180 ? -3.867 9.140 11.641 1.00 79.12 180 LYS A CA 1
ATOM 1408 C C . LYS A 1 180 ? -3.557 7.960 10.734 1.00 79.12 180 LYS A C 1
ATOM 1410 O O . LYS A 1 180 ? -3.476 6.817 11.164 1.00 79.12 180 LYS A O 1
ATOM 1415 N N . PHE A 1 181 ? -3.374 8.287 9.463 1.00 78.00 181 PHE A N 1
ATOM 1416 C CA . PHE A 1 181 ? -2.997 7.379 8.398 1.00 78.00 181 PHE A CA 1
ATOM 1417 C C . PHE A 1 181 ? -1.715 7.884 7.743 1.00 78.00 181 PHE A C 1
ATOM 1419 O O . PHE A 1 181 ? -1.680 9.011 7.240 1.00 78.00 181 PHE A O 1
ATOM 1426 N N . VAL A 1 182 ? -0.666 7.064 7.723 1.00 73.00 182 VAL A N 1
ATOM 1427 C CA . VAL A 1 182 ? 0.594 7.392 7.042 1.00 73.00 182 VAL A CA 1
ATOM 1428 C C . VAL A 1 182 ? 0.957 6.259 6.099 1.00 73.00 182 VAL A C 1
ATOM 1430 O O . VAL A 1 182 ? 0.879 5.098 6.480 1.00 73.00 182 VAL A O 1
ATOM 1433 N N . ILE A 1 183 ? 1.345 6.594 4.866 1.00 75.56 183 ILE A N 1
ATOM 1434 C CA . ILE A 1 183 ? 1.655 5.596 3.844 1.00 75.56 183 ILE A CA 1
ATOM 1435 C C . ILE A 1 183 ? 2.879 5.971 3.004 1.00 75.56 183 ILE A C 1
ATOM 1437 O O . ILE A 1 183 ? 2.952 7.048 2.396 1.00 75.56 183 ILE A O 1
ATOM 1441 N N . GLY A 1 184 ? 3.837 5.049 2.950 1.00 74.88 184 GLY A N 1
ATOM 1442 C CA . GLY A 1 184 ? 4.956 5.069 2.008 1.00 74.88 184 GLY A CA 1
ATOM 1443 C C . GLY A 1 184 ? 4.595 4.344 0.719 1.00 74.88 184 GLY A C 1
ATOM 1444 O O . GLY A 1 184 ? 3.889 3.349 0.769 1.00 74.88 184 GLY A O 1
ATOM 1445 N N . ILE A 1 185 ? 5.059 4.833 -0.433 1.00 77.12 185 ILE A N 1
ATOM 1446 C CA . ILE A 1 185 ? 4.867 4.166 -1.730 1.00 77.12 185 ILE A CA 1
ATOM 1447 C C . ILE A 1 185 ? 6.220 4.087 -2.446 1.00 77.12 185 ILE A C 1
ATOM 1449 O O . ILE A 1 185 ? 6.803 5.118 -2.821 1.00 77.12 185 ILE A O 1
ATOM 1453 N N . GLY A 1 186 ? 6.710 2.862 -2.630 1.00 72.25 186 GLY A N 1
ATOM 1454 C CA . GLY A 1 186 ? 7.955 2.528 -3.329 1.00 72.25 186 GLY A CA 1
ATOM 1455 C C . GLY A 1 186 ? 7.695 1.809 -4.651 1.00 72.25 186 GLY A C 1
ATOM 1456 O O . GLY A 1 186 ? 6.653 1.191 -4.802 1.00 72.25 186 GLY A O 1
ATOM 1457 N N . THR A 1 187 ? 8.628 1.886 -5.604 1.00 71.25 187 THR A N 1
ATOM 1458 C CA . THR A 1 187 ? 8.546 1.232 -6.931 1.00 71.25 187 THR A CA 1
ATOM 1459 C C . THR A 1 187 ? 9.924 0.700 -7.346 1.00 71.25 187 THR A C 1
ATOM 1461 O O . THR A 1 187 ? 10.903 1.417 -7.118 1.00 71.25 187 THR A O 1
ATOM 1464 N N . TYR A 1 188 ? 10.023 -0.474 -7.992 1.00 66.62 188 TYR A N 1
ATOM 1465 C CA . TYR A 1 188 ? 11.312 -1.070 -8.415 1.00 66.62 188 TYR A CA 1
ATOM 1466 C C . TYR A 1 188 ? 11.322 -1.676 -9.845 1.00 66.62 188 TYR A C 1
ATOM 1468 O O . TYR A 1 188 ? 10.520 -2.549 -10.147 1.00 66.62 188 TYR A O 1
ATOM 1476 N N . THR A 1 189 ? 12.294 -1.251 -10.681 1.00 58.31 189 THR A N 1
ATOM 1477 C CA . THR A 1 189 ? 12.724 -1.757 -12.028 1.00 58.31 189 THR A CA 1
ATOM 1478 C C . THR A 1 189 ? 11.746 -1.748 -13.228 1.00 58.31 189 THR A C 1
ATOM 1480 O O . THR A 1 189 ? 10.574 -1.410 -13.103 1.00 58.31 189 THR A O 1
ATOM 1483 N N . SER A 1 190 ? 12.287 -2.022 -14.439 1.00 45.91 190 SER A N 1
ATOM 1484 C CA . SER A 1 190 ? 11.625 -1.956 -15.759 1.00 45.91 190 SER A CA 1
ATOM 1485 C C . SER A 1 190 ? 11.383 -3.344 -16.352 1.00 45.91 190 SER A C 1
ATOM 1487 O O . SER A 1 190 ? 12.320 -3.994 -16.815 1.00 45.91 190 SER A O 1
ATOM 1489 N N . GLY A 1 191 ? 10.129 -3.779 -16.378 1.00 41.47 191 GLY A N 1
ATOM 1490 C CA . GLY A 1 191 ? 9.715 -5.059 -16.965 1.00 41.47 191 GLY A CA 1
ATOM 1491 C C . GLY A 1 191 ? 8.667 -5.764 -16.113 1.00 41.47 191 GLY A C 1
ATOM 1492 O O . GLY A 1 191 ? 7.693 -6.255 -16.660 1.00 41.47 191 GLY A O 1
ATOM 1493 N N . ASN A 1 192 ? 8.810 -5.670 -14.789 1.00 40.53 192 ASN A N 1
ATOM 1494 C CA . ASN A 1 192 ? 7.817 -6.017 -13.774 1.00 40.53 192 ASN A CA 1
ATOM 1495 C C . ASN A 1 192 ? 7.809 -4.852 -12.772 1.00 40.53 192 ASN A C 1
ATOM 1497 O O . ASN A 1 192 ? 8.857 -4.575 -12.190 1.00 40.53 192 ASN A O 1
ATOM 1501 N N . ALA A 1 193 ? 6.704 -4.116 -12.600 1.00 39.72 193 ALA A N 1
ATOM 1502 C CA . ALA A 1 193 ? 6.654 -3.075 -11.573 1.00 39.72 193 ALA A CA 1
ATOM 1503 C C . ALA A 1 193 ? 6.099 -3.689 -10.294 1.00 39.72 193 ALA A C 1
ATOM 1505 O O . ALA A 1 193 ? 4.917 -3.993 -10.217 1.00 39.72 193 ALA A O 1
ATOM 1506 N N . ILE A 1 194 ? 6.928 -3.852 -9.276 1.00 49.44 194 ILE A N 1
ATOM 1507 C CA . ILE A 1 194 ? 6.428 -4.122 -7.930 1.00 49.44 194 ILE A CA 1
ATOM 1508 C C . ILE A 1 194 ? 6.331 -2.752 -7.255 1.00 49.44 194 ILE A C 1
ATOM 1510 O O . ILE A 1 194 ? 7.210 -1.896 -7.438 1.00 49.44 194 ILE A O 1
ATOM 1514 N N . TYR A 1 195 ? 5.251 -2.514 -6.517 1.00 48.72 195 TYR A N 1
ATOM 1515 C CA . TYR A 1 195 ? 5.188 -1.453 -5.520 1.00 48.72 195 TYR A CA 1
ATOM 1516 C C . TYR A 1 195 ? 4.987 -2.072 -4.137 1.00 48.72 195 TYR A C 1
ATOM 1518 O O . TYR A 1 195 ? 4.371 -3.128 -4.009 1.00 48.72 195 TYR A O 1
ATOM 1526 N N . VAL A 1 196 ? 5.495 -1.400 -3.105 1.00 48.75 196 VAL A N 1
ATOM 1527 C CA . VAL A 1 196 ? 5.140 -1.687 -1.710 1.00 48.75 196 VAL A CA 1
ATOM 1528 C C . VAL A 1 196 ? 4.524 -0.447 -1.122 1.00 48.75 196 VAL A C 1
ATOM 1530 O O . VAL A 1 196 ? 5.006 0.668 -1.356 1.00 48.75 196 VAL A O 1
ATOM 1533 N N . ALA A 1 197 ? 3.471 -0.655 -0.349 1.00 48.16 197 ALA A N 1
ATOM 1534 C CA . ALA A 1 197 ? 2.992 0.344 0.570 1.00 48.16 197 ALA A CA 1
ATOM 1535 C C . ALA A 1 197 ? 2.654 -0.283 1.912 1.00 48.16 197 ALA A C 1
ATOM 1537 O O . ALA A 1 197 ? 2.125 -1.392 1.953 1.00 48.16 197 ALA A O 1
ATOM 1538 N N . SER A 1 198 ? 2.960 0.469 2.971 1.00 48.97 198 SER A N 1
ATOM 1539 C CA . SER A 1 198 ? 2.530 0.160 4.324 1.00 48.97 198 SER A CA 1
ATOM 1540 C C . SER A 1 198 ? 1.895 1.329 5.021 1.00 48.97 198 SER A C 1
ATOM 1542 O O . SER A 1 198 ? 2.328 2.471 4.868 1.00 48.97 198 SER A O 1
ATOM 1544 N N . VAL A 1 199 ? 0.895 0.962 5.810 1.00 48.97 199 VAL A N 1
ATOM 1545 C CA . VAL A 1 199 ? 0.143 1.762 6.764 1.00 48.97 199 VAL A CA 1
ATOM 1546 C C . VAL A 1 199 ? 0.732 1.528 8.143 1.00 48.97 199 VAL A C 1
ATOM 1548 O O . VAL A 1 199 ? 1.175 0.419 8.425 1.00 48.97 199 VAL A O 1
ATOM 1551 N N . MET A 1 200 ? 0.735 2.556 8.986 1.00 48.78 200 MET A N 1
ATOM 1552 C CA . MET A 1 200 ? 0.798 2.374 10.433 1.00 48.78 200 MET A CA 1
ATOM 1553 C C . MET A 1 200 ? -0.126 3.361 11.149 1.00 48.78 200 MET A C 1
ATOM 1555 O O . MET A 1 200 ? -0.330 4.494 10.697 1.00 48.78 200 MET A O 1
ATOM 1559 N N . SER A 1 201 ? -0.651 2.858 12.264 1.00 44.06 201 SER A N 1
ATOM 1560 C CA . SER A 1 201 ? -1.382 3.501 13.353 1.00 44.06 201 SER A CA 1
ATOM 1561 C C . SER A 1 201 ? -0.560 4.505 14.175 1.00 44.06 201 SER A C 1
ATOM 1563 O O . SER A 1 201 ? 0.671 4.518 14.175 1.00 44.06 201 SER A O 1
ATOM 1565 N N . ASP A 1 202 ? -1.333 5.310 14.893 1.00 41.44 202 ASP A N 1
ATOM 1566 C CA . ASP A 1 202 ? -1.039 6.423 15.787 1.00 41.44 202 ASP A CA 1
ATOM 1567 C C . ASP A 1 202 ? 0.385 6.788 16.201 1.00 41.44 202 ASP A C 1
ATOM 1569 O O . ASP A 1 202 ? 1.160 6.007 16.760 1.00 41.44 202 ASP A O 1
ATOM 1573 N N . LEU A 1 203 ? 0.581 8.103 16.043 1.00 39.50 203 L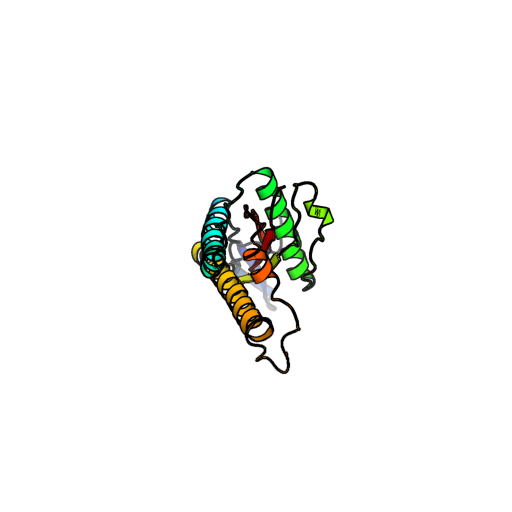EU A N 1
ATOM 1574 C CA . LEU A 1 203 ? 1.306 9.000 16.931 1.00 39.50 203 LEU A CA 1
ATOM 1575 C C . LEU A 1 203 ? 0.514 9.158 18.239 1.00 39.50 203 LEU A C 1
ATOM 1577 O O . LEU A 1 203 ? -0.561 9.762 18.221 1.00 39.50 203 LEU A O 1
ATOM 1581 N N . ASN A 1 204 ? 1.064 8.652 19.343 1.00 37.81 204 ASN A N 1
ATOM 1582 C CA . ASN A 1 204 ? 0.793 9.205 20.675 1.00 37.81 204 ASN A CA 1
ATOM 1583 C C . ASN A 1 204 ? 1.777 10.341 20.949 1.00 37.81 204 ASN A C 1
ATOM 1585 O O . ASN A 1 204 ? 2.991 10.111 20.743 1.00 37.81 204 ASN A O 1
#